Protein AF-A0A2E6EJE1-F1 (afdb_monomer_lite)

Foldseek 3Di:
DDDDDDDDDDDDDDDDDDDDDDDDDDDDDDDDDDDDDDDDDDDDDDDPDVVVVVVVVVPPDPDLDDPPPPDDDPVCLVVPLDFLVVLQVNCVVVVNPDLLLVVQDDDPDDPPPDDLLVLLLVLLQLLLNLLSPQVPPDLVVNLVSLVVNLVSLVSNVFDVVLSVLSVVLSVCSVVVVADSVRSNVSSVVSLVVSLVRCVVVVNNLSSLSSSVSRSLNSLLSQLVRCLVVQNWDPSCLVLLCLVSLVSNLVSLCVDPCNVVPPVLSVLLSVLSVVSSVLSPDPTHGSVSSVSSNVSSVSNSVSD

Structure (mmCIF, N/CA/C/O backbone):
data_AF-A0A2E6EJE1-F1
#
_entry.id   AF-A0A2E6EJE1-F1
#
loop_
_atom_site.group_PDB
_atom_site.id
_atom_site.type_symbol
_atom_site.label_atom_id
_atom_site.label_alt_id
_atom_site.label_comp_id
_atom_site.label_asym_id
_atom_site.label_entity_id
_atom_site.label_seq_id
_atom_site.pdbx_PDB_ins_code
_atom_site.Cartn_x
_atom_site.Cartn_y
_atom_site.Cartn_z
_atom_site.occupancy
_atom_site.B_iso_or_equiv
_atom_site.auth_seq_id
_atom_site.auth_comp_id
_atom_site.auth_asym_id
_atom_site.auth_atom_id
_atom_site.pdbx_PDB_model_num
ATOM 1 N N . MET A 1 1 ? -7.731 -18.009 -39.598 1.00 41.12 1 MET A N 1
ATOM 2 C CA . MET A 1 1 ? -7.613 -16.666 -40.205 1.00 41.12 1 MET A CA 1
ATOM 3 C C . MET A 1 1 ? -7.032 -15.754 -39.135 1.00 41.12 1 MET A C 1
ATOM 5 O O . MET A 1 1 ? -7.626 -15.721 -38.064 1.00 41.12 1 MET A O 1
ATOM 9 N N . PRO A 1 2 ? -5.861 -15.132 -39.336 1.00 38.09 2 PRO A N 1
ATOM 10 C CA . PRO A 1 2 ? -5.259 -14.263 -38.330 1.00 38.09 2 PRO A CA 1
ATOM 11 C C . PRO A 1 2 ? -5.854 -12.851 -38.428 1.00 38.09 2 PRO A C 1
ATOM 13 O O . PRO A 1 2 ? -6.016 -12.320 -39.526 1.00 38.09 2 PRO A O 1
ATOM 16 N N . VAL A 1 3 ? -6.201 -12.269 -37.282 1.00 42.22 3 VAL A N 1
ATOM 17 C CA . VAL A 1 3 ? -6.672 -10.882 -37.149 1.00 42.22 3 VAL A CA 1
ATOM 18 C C . VAL A 1 3 ? -5.442 -9.983 -36.951 1.00 42.22 3 VAL A C 1
ATOM 20 O O . VAL A 1 3 ? -4.541 -10.380 -36.209 1.00 42.22 3 VAL A O 1
ATOM 23 N N . PRO A 1 4 ? -5.341 -8.813 -37.606 1.00 45.22 4 PRO A N 1
ATOM 24 C CA . PRO A 1 4 ? -4.181 -7.945 -37.456 1.00 45.22 4 PRO A CA 1
ATOM 25 C C . PRO A 1 4 ? -4.213 -7.212 -36.107 1.00 45.22 4 PRO A C 1
ATOM 27 O O . PRO A 1 4 ? -5.215 -6.605 -35.737 1.00 45.22 4 PRO A O 1
ATOM 30 N N . SER A 1 5 ? -3.088 -7.269 -35.392 1.00 39.44 5 SER A N 1
ATOM 31 C CA . SER A 1 5 ? -2.804 -6.465 -34.202 1.00 39.44 5 SER A CA 1
ATOM 32 C C . SER A 1 5 ? -2.532 -5.019 -34.625 1.00 39.44 5 SER A C 1
ATOM 34 O O . SER A 1 5 ? -1.628 -4.754 -35.421 1.00 39.44 5 SER A O 1
ATOM 36 N N . VAL A 1 6 ? -3.341 -4.089 -34.119 1.00 40.41 6 VAL A N 1
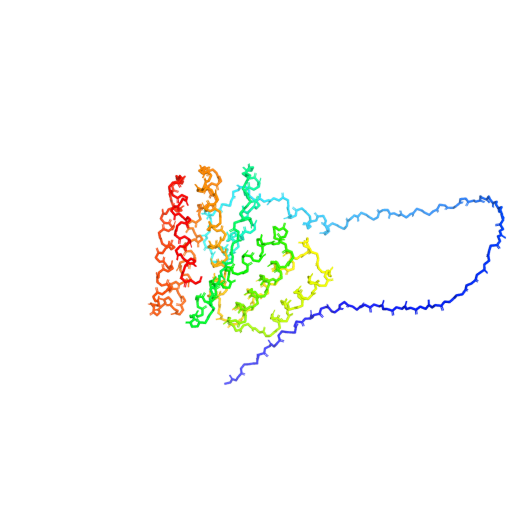ATOM 37 C CA . VAL A 1 6 ? -3.123 -2.647 -34.259 1.00 40.41 6 VAL A CA 1
ATOM 38 C C . VAL A 1 6 ? -2.196 -2.228 -33.123 1.00 40.41 6 VAL A C 1
ATOM 40 O O . VAL A 1 6 ? -2.605 -2.183 -31.969 1.00 40.41 6 VAL A O 1
ATOM 43 N N . ARG A 1 7 ? -0.928 -1.962 -33.447 1.00 35.88 7 ARG A N 1
ATOM 44 C CA . ARG A 1 7 ? 0.023 -1.332 -32.525 1.00 35.88 7 ARG A CA 1
ATOM 45 C C . ARG A 1 7 ? -0.347 0.144 -32.381 1.00 35.88 7 ARG A C 1
ATOM 47 O O . ARG A 1 7 ? -0.257 0.888 -33.356 1.00 35.88 7 ARG A O 1
ATOM 54 N N . GLY A 1 8 ? -0.781 0.542 -31.188 1.00 35.94 8 GLY A N 1
ATOM 55 C CA . GLY A 1 8 ? -0.934 1.943 -30.811 1.00 35.94 8 GLY A CA 1
ATOM 56 C C . GLY A 1 8 ? 0.440 2.590 -30.663 1.00 35.94 8 GLY A C 1
ATOM 57 O O . GLY A 1 8 ? 1.259 2.156 -29.862 1.00 35.94 8 GLY A O 1
ATOM 58 N N . THR A 1 9 ? 0.713 3.598 -31.484 1.00 32.38 9 THR A N 1
ATOM 59 C CA . THR A 1 9 ? 1.925 4.415 -31.403 1.00 32.38 9 THR A CA 1
ATOM 60 C C . THR A 1 9 ? 1.776 5.395 -30.240 1.00 32.38 9 THR A C 1
ATOM 62 O O . THR A 1 9 ? 1.033 6.367 -30.358 1.00 32.38 9 THR A O 1
ATOM 65 N N . PHE A 1 10 ? 2.480 5.165 -29.132 1.00 35.50 10 PHE A N 1
ATOM 66 C CA . PHE A 1 10 ? 2.645 6.177 -28.089 1.00 35.50 10 PHE A CA 1
ATOM 67 C C . PHE A 1 10 ? 3.655 7.232 -28.556 1.00 35.50 10 PHE A C 1
ATOM 69 O O . PHE A 1 10 ? 4.783 6.921 -28.940 1.00 35.50 10 PHE A O 1
ATOM 76 N N . VAL A 1 11 ? 3.225 8.493 -28.567 1.00 33.84 11 VAL A N 1
ATOM 77 C CA . VAL A 1 11 ? 4.069 9.646 -28.892 1.00 33.84 11 VAL A CA 1
ATOM 78 C C . VAL A 1 11 ? 4.708 10.139 -27.596 1.00 33.84 11 VAL A C 1
ATOM 80 O O . VAL A 1 11 ? 4.049 10.784 -26.786 1.00 33.84 11 VAL A O 1
ATOM 83 N N . PHE A 1 12 ? 5.994 9.843 -27.408 1.00 31.25 12 PHE A N 1
ATOM 84 C CA . PHE A 1 12 ? 6.823 10.479 -26.384 1.00 31.25 12 PHE A CA 1
ATOM 85 C C . PHE A 1 12 ? 7.189 11.900 -26.833 1.00 31.25 12 PHE A C 1
ATOM 87 O O . PHE A 1 12 ? 7.791 12.098 -27.891 1.00 31.25 12 PHE A O 1
ATOM 94 N N . LEU A 1 13 ? 6.823 12.897 -26.028 1.00 30.39 13 LEU A N 1
ATOM 95 C CA . LEU A 1 13 ? 7.190 14.292 -26.249 1.00 30.39 13 LEU A CA 1
ATOM 96 C C . LEU A 1 13 ? 8.621 14.519 -25.730 1.00 30.39 13 LEU A C 1
ATOM 98 O O . LEU A 1 13 ? 8.851 14.606 -24.528 1.00 30.39 13 LEU A O 1
ATOM 102 N N . ALA A 1 14 ? 9.592 14.596 -26.640 1.00 33.75 14 ALA A N 1
ATOM 103 C CA . ALA A 1 14 ? 10.974 14.936 -26.312 1.00 33.75 14 ALA A CA 1
ATOM 104 C C . ALA A 1 14 ? 11.122 16.456 -26.118 1.00 33.75 14 ALA A C 1
ATOM 106 O O . ALA A 1 14 ? 10.924 17.229 -27.058 1.00 33.75 14 ALA A O 1
ATOM 107 N N . ILE A 1 15 ? 11.505 16.891 -24.915 1.00 35.34 15 ILE A N 1
ATOM 108 C CA . ILE A 1 15 ? 11.881 18.285 -24.646 1.00 35.34 15 ILE A CA 1
ATOM 109 C C . ILE A 1 15 ? 13.333 18.492 -25.095 1.00 35.34 15 ILE A C 1
ATOM 111 O O . ILE A 1 15 ? 14.272 17.905 -24.558 1.00 35.34 15 ILE A O 1
ATOM 115 N N . LEU A 1 16 ? 13.502 19.316 -26.129 1.00 34.03 16 LEU A N 1
ATOM 116 C CA . LEU A 1 16 ? 14.778 19.651 -26.753 1.00 34.03 16 LEU A CA 1
ATOM 117 C C . LEU A 1 16 ? 15.452 20.812 -25.999 1.00 34.03 16 LEU A C 1
ATOM 119 O O . LEU A 1 16 ? 14.998 21.953 -26.069 1.00 34.03 16 LEU A O 1
ATOM 123 N N . SER A 1 17 ? 16.564 20.539 -25.318 1.00 39.91 17 SER A N 1
ATOM 124 C CA . SER A 1 17 ? 17.430 21.568 -24.729 1.00 39.91 17 SER A CA 1
ATOM 125 C C . SER A 1 17 ? 18.226 22.295 -25.816 1.00 39.91 17 SER A C 1
ATOM 127 O O . SER A 1 17 ? 19.097 21.702 -26.456 1.00 39.91 17 SER A O 1
ATOM 129 N N . LEU A 1 18 ? 17.970 23.593 -26.006 1.00 36.47 18 LEU A N 1
ATOM 130 C CA . LEU A 1 18 ? 18.792 24.449 -26.861 1.00 36.47 18 LEU A CA 1
ATOM 131 C C . LEU A 1 18 ? 19.974 25.012 -26.055 1.00 36.47 18 LEU A C 1
ATOM 133 O O . LEU A 1 18 ? 19.826 25.923 -25.243 1.00 36.47 18 LEU A O 1
ATOM 137 N N . VAL A 1 19 ? 21.166 24.477 -26.312 1.00 44.75 19 VAL A N 1
ATOM 138 C CA . VAL A 1 19 ? 22.439 25.108 -25.949 1.00 44.75 19 VAL A CA 1
ATOM 139 C C . VAL A 1 19 ? 22.845 26.033 -27.092 1.00 44.75 19 VAL A C 1
ATOM 141 O O . VAL A 1 19 ? 23.090 25.573 -28.204 1.00 44.75 19 VAL A O 1
ATOM 144 N N . ALA A 1 20 ? 22.987 27.325 -26.811 1.00 44.44 20 ALA A N 1
ATOM 145 C CA . ALA A 1 20 ? 23.754 28.236 -27.651 1.00 44.44 20 ALA A CA 1
ATOM 146 C C . ALA A 1 20 ? 24.655 29.090 -26.757 1.00 44.44 20 ALA A C 1
ATOM 148 O O . ALA A 1 20 ? 24.219 30.044 -26.117 1.00 44.44 20 ALA A O 1
ATOM 149 N N . GLY A 1 21 ? 25.931 28.714 -26.700 1.00 33.94 21 GLY A N 1
ATOM 150 C CA . GLY A 1 21 ? 26.987 29.600 -26.239 1.00 33.94 21 GLY A CA 1
ATOM 151 C C . GLY A 1 21 ? 27.463 30.493 -27.382 1.00 33.94 21 GLY A C 1
ATOM 152 O O . GLY A 1 21 ? 27.583 30.034 -28.513 1.00 33.94 21 GLY A O 1
ATOM 153 N N . CYS A 1 22 ? 27.809 31.741 -27.072 1.00 32.31 22 CYS A N 1
ATOM 154 C CA . CYS A 1 22 ? 28.891 32.440 -27.756 1.00 32.31 22 CYS A CA 1
ATOM 155 C C . CYS A 1 22 ? 29.487 33.523 -26.851 1.00 32.31 22 CYS A C 1
ATOM 157 O O . CYS A 1 22 ? 28.809 34.176 -26.065 1.00 32.31 22 CYS A O 1
ATOM 159 N N . LYS A 1 23 ? 30.806 33.638 -26.953 1.00 33.84 23 LYS A N 1
ATOM 160 C CA . LYS A 1 23 ? 31.746 34.365 -26.101 1.00 33.84 23 LYS A CA 1
ATOM 161 C C . LYS A 1 23 ? 32.335 35.512 -26.926 1.00 33.84 23 LYS A C 1
ATOM 163 O O . LYS A 1 23 ? 32.715 35.247 -28.060 1.00 33.84 23 LYS A O 1
ATOM 168 N N . ALA A 1 24 ? 32.483 36.706 -26.339 1.00 33.50 24 ALA A N 1
ATOM 169 C CA . ALA A 1 24 ? 33.724 37.509 -26.289 1.00 33.50 24 ALA A CA 1
ATOM 170 C C . ALA A 1 24 ? 33.521 39.046 -26.265 1.00 33.50 24 ALA A C 1
ATOM 172 O O . ALA A 1 24 ? 32.838 39.609 -27.108 1.00 33.50 24 ALA A O 1
ATOM 173 N N . ALA A 1 25 ? 34.284 39.660 -25.347 1.00 32.56 25 ALA A N 1
ATOM 174 C CA . ALA A 1 25 ? 35.098 40.882 -25.471 1.00 32.56 25 ALA A CA 1
ATOM 175 C C . ALA A 1 25 ? 34.478 42.305 -25.411 1.00 32.56 25 ALA A C 1
ATOM 177 O O . ALA A 1 25 ? 33.990 42.843 -26.392 1.00 32.56 25 ALA A O 1
ATOM 178 N N . ASP A 1 26 ? 34.721 42.922 -24.243 1.00 30.97 26 ASP A N 1
ATOM 179 C CA . ASP A 1 26 ? 35.535 44.134 -23.983 1.00 30.97 26 ASP A CA 1
ATOM 180 C C . ASP A 1 26 ? 34.985 45.565 -24.238 1.00 30.97 26 ASP A C 1
ATOM 182 O O . ASP A 1 26 ? 34.646 45.956 -25.347 1.00 30.97 26 ASP A O 1
ATOM 186 N N . LYS A 1 27 ? 35.059 46.354 -23.147 1.00 33.19 27 LYS A N 1
ATOM 187 C CA . LYS A 1 27 ? 35.261 47.816 -22.995 1.00 33.19 27 LYS A CA 1
ATOM 188 C C . LYS A 1 27 ? 34.400 48.822 -23.777 1.00 33.19 27 LYS A C 1
ATOM 190 O O . LYS A 1 27 ? 34.649 49.087 -24.948 1.00 33.19 27 LYS A O 1
ATOM 195 N N . SER A 1 28 ? 33.632 49.628 -23.033 1.00 30.44 28 SER A N 1
ATOM 196 C CA . SER A 1 28 ? 33.951 51.039 -22.684 1.00 30.44 28 SER A CA 1
ATOM 197 C C . SER A 1 28 ? 32.684 51.788 -22.236 1.00 30.44 28 SER A C 1
ATOM 199 O O . SER A 1 28 ? 31.671 51.759 -22.921 1.00 30.44 28 SER A O 1
ATOM 201 N N . ALA A 1 29 ? 32.762 52.492 -21.107 1.00 36.66 29 ALA A N 1
ATOM 202 C CA . ALA A 1 29 ? 31.929 53.664 -20.788 1.00 36.66 29 ALA A CA 1
ATOM 203 C C . ALA A 1 29 ? 32.774 54.933 -21.092 1.00 36.66 29 ALA A C 1
ATOM 205 O O . ALA A 1 29 ? 33.971 54.751 -21.350 1.00 36.66 29 ALA A O 1
ATOM 206 N N . PRO A 1 30 ? 32.284 56.193 -21.004 1.00 51.47 30 PRO A N 1
ATOM 207 C CA . PRO A 1 30 ? 30.992 56.679 -20.492 1.00 51.47 30 PRO A CA 1
ATOM 208 C C . PRO A 1 30 ? 30.334 57.778 -21.370 1.00 51.47 30 PRO A C 1
ATOM 210 O O . PRO A 1 30 ? 30.920 58.250 -22.340 1.00 51.47 30 PRO A O 1
ATOM 213 N N . GLY A 1 31 ? 29.132 58.236 -21.010 1.00 30.23 31 GLY A N 1
ATOM 214 C CA . GLY A 1 31 ? 28.520 59.415 -21.630 1.00 30.23 31 GLY A CA 1
ATOM 215 C C . GLY A 1 31 ? 27.139 59.726 -21.067 1.00 30.23 31 GLY A C 1
ATOM 216 O O . GLY A 1 31 ? 26.260 58.876 -21.101 1.00 30.23 31 GLY A O 1
ATOM 217 N N . ASP A 1 32 ? 27.022 60.924 -20.511 1.00 32.09 32 ASP A N 1
ATOM 218 C CA . ASP A 1 32 ? 25.906 61.505 -19.766 1.00 32.09 32 ASP A CA 1
ATOM 219 C C . ASP A 1 32 ? 24.760 62.013 -20.676 1.00 32.09 32 ASP A C 1
ATOM 221 O O . ASP A 1 32 ? 24.916 62.103 -21.891 1.00 32.09 32 ASP A O 1
ATOM 225 N N . GLU A 1 33 ? 23.678 62.451 -20.025 1.00 31.38 33 GLU A N 1
ATOM 226 C CA . GLU A 1 33 ? 22.640 63.396 -20.487 1.00 31.38 33 GLU A CA 1
ATOM 227 C C . GLU A 1 33 ? 21.381 62.940 -21.276 1.00 31.38 33 GLU A C 1
ATOM 229 O O . GLU A 1 33 ? 21.390 62.646 -22.466 1.00 31.38 33 GLU A O 1
ATOM 234 N N . SER A 1 34 ? 20.246 63.167 -20.590 1.00 30.44 34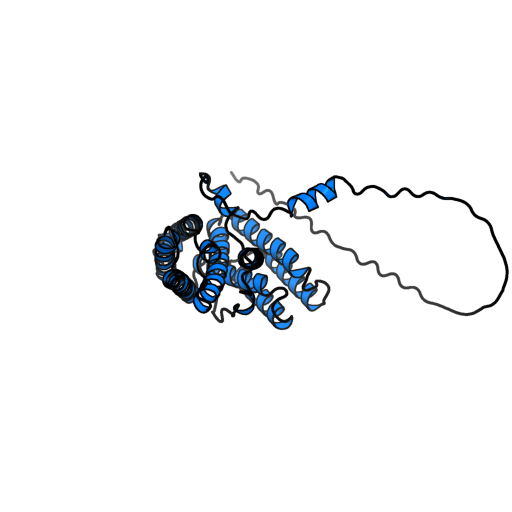 SER A N 1
ATOM 235 C CA . SER A 1 34 ? 19.111 64.006 -21.030 1.00 30.44 34 SER A CA 1
ATOM 236 C C . SER A 1 34 ? 17.856 63.371 -21.665 1.00 30.44 34 SER A C 1
ATOM 238 O O . SER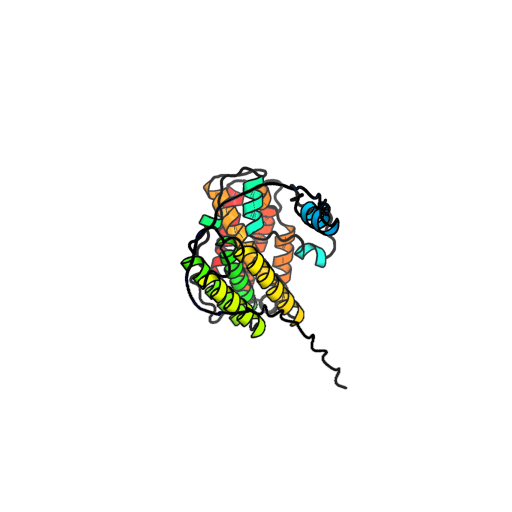 A 1 34 ? 17.813 62.979 -22.823 1.00 30.44 34 SER A O 1
ATOM 240 N N . ALA A 1 35 ? 16.797 63.410 -20.845 1.00 28.16 35 ALA A N 1
ATOM 241 C CA . ALA A 1 35 ? 15.430 63.888 -21.099 1.00 28.16 35 ALA A CA 1
ATOM 242 C C . ALA A 1 35 ? 14.545 63.327 -22.243 1.00 28.16 35 ALA A C 1
ATOM 244 O O . ALA A 1 35 ? 14.741 63.593 -23.420 1.00 28.16 35 ALA A O 1
ATOM 245 N N . ALA A 1 36 ? 13.414 62.771 -21.780 1.00 28.92 36 ALA A N 1
ATOM 246 C CA . ALA A 1 36 ? 12.031 62.997 -22.226 1.00 28.92 36 ALA A CA 1
ATOM 247 C C . ALA A 1 36 ? 11.607 62.620 -23.661 1.00 28.92 36 ALA A C 1
ATOM 249 O O . ALA A 1 36 ? 11.893 63.332 -24.613 1.00 28.92 36 ALA A O 1
ATOM 250 N N . ALA A 1 37 ? 10.712 61.631 -23.766 1.00 29.78 37 ALA A N 1
ATOM 251 C CA . ALA A 1 37 ? 9.347 61.815 -24.285 1.00 29.78 37 ALA A CA 1
ATOM 252 C C . ALA A 1 37 ? 8.554 60.504 -24.162 1.00 29.78 37 ALA A C 1
ATOM 254 O O . ALA A 1 37 ? 9.072 59.417 -24.396 1.00 29.78 37 ALA A O 1
ATOM 255 N N . ALA A 1 38 ? 7.294 60.635 -23.759 1.00 30.84 38 ALA A N 1
ATOM 256 C CA . ALA A 1 38 ? 6.327 59.558 -23.647 1.00 30.84 38 ALA A CA 1
ATOM 257 C C . ALA A 1 38 ? 5.772 59.166 -25.024 1.00 30.84 38 ALA A C 1
ATOM 259 O O . ALA A 1 38 ? 5.383 60.049 -25.781 1.00 30.84 38 ALA A O 1
ATOM 260 N N . GLU A 1 39 ? 5.605 57.867 -25.272 1.00 29.89 39 GLU A N 1
ATOM 261 C CA . GLU A 1 39 ? 4.513 57.362 -26.106 1.00 29.89 39 GLU A CA 1
ATOM 262 C C . GLU A 1 39 ? 3.881 56.135 -25.449 1.00 29.89 39 GLU A C 1
ATOM 264 O O . GLU A 1 39 ? 4.548 55.228 -24.952 1.00 29.89 39 GLU A O 1
ATOM 269 N N . ALA A 1 40 ? 2.554 56.180 -25.392 1.00 30.64 40 ALA A N 1
ATOM 270 C CA . ALA A 1 40 ? 1.687 55.182 -24.811 1.00 30.64 40 ALA A CA 1
ATOM 271 C C . ALA A 1 40 ? 1.556 53.971 -25.745 1.00 30.64 40 ALA A C 1
ATOM 273 O O . ALA A 1 40 ? 1.130 54.111 -26.888 1.00 30.64 40 ALA A O 1
ATOM 274 N N . GLY A 1 41 ? 1.839 52.782 -25.217 1.00 28.98 41 GLY A N 1
ATOM 275 C CA . GLY A 1 41 ? 1.415 51.502 -25.775 1.00 28.98 41 GLY A CA 1
ATOM 276 C C . GLY A 1 41 ? 0.615 50.763 -24.712 1.00 28.98 41 GLY A C 1
ATOM 277 O O . GLY A 1 41 ? 1.182 50.234 -23.762 1.00 28.98 41 GLY A O 1
ATOM 278 N N . ALA A 1 42 ? -0.710 50.797 -24.830 1.00 33.81 42 ALA A N 1
ATOM 279 C CA . ALA A 1 42 ? -1.609 49.989 -24.023 1.00 33.81 42 ALA A CA 1
ATOM 280 C C . ALA A 1 42 ? -1.514 48.529 -24.491 1.00 33.81 42 ALA A C 1
ATOM 282 O O . ALA A 1 42 ? -1.994 48.205 -25.576 1.00 33.81 42 ALA A O 1
ATOM 283 N N . GLU A 1 43 ? -0.908 47.661 -23.683 1.00 31.19 43 GLU A N 1
ATOM 284 C CA . GLU A 1 43 ? -0.977 46.213 -23.873 1.00 31.19 43 GLU A CA 1
ATOM 285 C C . GLU A 1 43 ? -2.028 45.652 -22.914 1.00 31.19 43 GLU A C 1
ATOM 287 O O . GLU A 1 43 ? -1.963 45.810 -21.693 1.00 31.19 43 GLU A O 1
ATOM 292 N N . ALA A 1 44 ? -3.079 45.102 -23.514 1.00 31.92 44 ALA A N 1
ATOM 293 C CA . ALA A 1 44 ? -4.230 44.551 -22.835 1.00 31.92 44 ALA A CA 1
ATOM 294 C C . ALA A 1 44 ? -3.811 43.368 -21.956 1.00 31.92 44 ALA A C 1
ATOM 296 O O . ALA A 1 44 ? -3.223 42.402 -22.437 1.00 31.92 44 ALA A O 1
ATOM 297 N N . ALA A 1 45 ? -4.179 43.424 -20.676 1.00 33.75 45 ALA A N 1
ATOM 298 C CA . ALA A 1 45 ? -4.235 42.248 -19.825 1.00 33.75 45 ALA A CA 1
ATOM 299 C C . ALA A 1 45 ? -5.232 41.260 -20.449 1.00 33.75 45 ALA A C 1
ATOM 301 O O . ALA A 1 45 ? -6.447 41.460 -20.382 1.00 33.75 45 ALA A O 1
ATOM 302 N N . GLY A 1 46 ? -4.708 40.233 -21.118 1.00 32.47 46 GLY A N 1
ATOM 303 C CA . GLY A 1 46 ? -5.493 39.090 -21.557 1.00 32.47 46 GLY A CA 1
ATOM 304 C C . GLY A 1 46 ? -6.119 38.437 -20.333 1.00 32.47 46 GLY A C 1
ATOM 305 O O . GLY A 1 46 ? -5.415 38.047 -19.403 1.00 32.47 46 GLY A O 1
ATOM 306 N N . ALA A 1 47 ? -7.449 38.382 -20.315 1.00 42.22 47 ALA A N 1
ATOM 307 C CA . ALA A 1 47 ? -8.189 37.592 -19.348 1.00 42.22 47 ALA A CA 1
ATOM 308 C C . ALA A 1 47 ? -7.702 36.130 -19.410 1.00 42.22 47 ALA A C 1
ATOM 310 O O . ALA A 1 47 ? -7.447 35.645 -20.517 1.00 42.22 47 ALA A O 1
ATOM 311 N N . PRO A 1 48 ? -7.566 35.436 -18.266 1.00 41.44 48 PRO A N 1
ATOM 312 C CA . PRO A 1 48 ? -7.249 34.016 -18.268 1.00 41.44 48 PRO A CA 1
ATOM 313 C C . PRO A 1 48 ? -8.299 33.258 -19.085 1.00 41.44 48 PRO A C 1
ATOM 315 O O . PRO A 1 48 ? -9.496 33.555 -19.016 1.00 41.44 48 PRO A O 1
ATOM 318 N N . ASP A 1 49 ? -7.816 32.322 -19.898 1.00 44.06 49 ASP A N 1
ATOM 319 C CA . ASP A 1 49 ? -8.630 31.471 -20.755 1.00 44.06 49 ASP A CA 1
ATOM 320 C C . ASP A 1 49 ? -9.696 30.759 -19.892 1.00 44.06 49 ASP A C 1
ATOM 322 O O . ASP A 1 49 ? -9.354 30.185 -18.851 1.00 44.06 49 ASP A O 1
ATOM 326 N N . PRO A 1 50 ? -10.993 30.788 -20.256 1.00 42.78 50 PRO A N 1
ATOM 327 C CA . PRO A 1 50 ? -12.043 30.088 -19.513 1.00 42.78 50 PRO A CA 1
ATOM 328 C C . PRO A 1 50 ? -11.810 28.570 -19.386 1.00 42.78 50 PRO A C 1
ATOM 330 O O . PRO A 1 50 ? -12.482 27.930 -18.576 1.00 42.78 50 PRO A O 1
ATOM 333 N N . ALA A 1 51 ? -10.861 27.998 -20.136 1.00 44.34 51 ALA A N 1
ATOM 334 C CA . ALA A 1 51 ? -10.398 26.624 -19.960 1.00 44.34 51 ALA A CA 1
ATOM 335 C C . ALA A 1 51 ? -9.534 26.412 -18.695 1.00 44.34 51 ALA A C 1
ATOM 337 O O . ALA A 1 51 ? -9.691 25.386 -18.034 1.00 44.34 51 ALA A O 1
ATOM 338 N N . ASP A 1 52 ? -8.702 27.383 -18.301 1.00 39.31 52 ASP A N 1
ATOM 339 C CA . ASP A 1 52 ? -7.856 27.278 -17.096 1.00 39.31 52 ASP A CA 1
ATOM 340 C C . ASP A 1 52 ? -8.658 27.521 -15.808 1.00 39.31 52 ASP A C 1
ATOM 342 O O . ASP A 1 52 ? -8.458 26.845 -14.800 1.00 39.31 52 ASP A O 1
ATOM 346 N N . ALA A 1 53 ? -9.665 28.400 -15.853 1.00 35.34 53 ALA A N 1
ATOM 347 C CA . ALA A 1 53 ? -10.571 28.615 -14.719 1.00 35.34 53 ALA A CA 1
ATOM 348 C C . ALA A 1 53 ? -11.493 27.406 -14.448 1.00 35.34 53 ALA A C 1
ATOM 350 O O . ALA A 1 53 ? -11.937 27.196 -13.318 1.00 35.34 53 ALA A O 1
ATOM 351 N N . ALA A 1 54 ? -11.779 26.592 -15.472 1.00 39.03 54 ALA A N 1
ATOM 352 C CA . ALA A 1 54 ? -12.569 25.370 -15.332 1.00 39.03 54 ALA A CA 1
ATOM 353 C C . ALA A 1 54 ? -11.751 24.198 -14.757 1.00 39.03 54 ALA A C 1
ATOM 355 O O . ALA A 1 54 ? -12.313 23.356 -14.055 1.00 39.03 54 ALA A O 1
ATOM 356 N N . ALA A 1 55 ? -10.436 24.161 -15.003 1.00 37.28 55 ALA A N 1
ATOM 357 C CA . ALA A 1 55 ? -9.533 23.175 -14.410 1.00 37.28 55 ALA A CA 1
ATOM 358 C C . ALA A 1 55 ? -9.285 23.451 -12.915 1.00 37.28 55 ALA A C 1
ATOM 360 O O . ALA A 1 55 ? -9.264 22.522 -12.109 1.00 37.28 55 ALA A O 1
ATOM 361 N N . GLU A 1 56 ? -9.198 24.724 -12.522 1.00 35.62 56 GLU A N 1
ATOM 362 C CA . GLU A 1 56 ? -8.991 25.123 -11.123 1.00 35.62 56 GLU A CA 1
ATOM 363 C C . GLU A 1 56 ? -10.276 24.992 -10.272 1.00 35.62 56 GLU A C 1
ATOM 365 O O . GLU A 1 56 ? -10.220 24.634 -9.095 1.00 35.62 56 GLU A O 1
ATOM 370 N N . ALA A 1 57 ? -11.458 25.165 -10.879 1.00 30.98 57 ALA A N 1
ATOM 371 C CA . ALA A 1 57 ? -12.747 24.938 -10.213 1.00 30.98 57 ALA A CA 1
ATOM 372 C C . ALA A 1 57 ? -13.090 23.446 -10.011 1.00 30.98 57 ALA A C 1
ATOM 374 O O . ALA A 1 57 ? -13.898 23.119 -9.142 1.00 30.98 57 ALA A O 1
ATOM 375 N N . ALA A 1 58 ? -12.464 22.533 -10.763 1.00 34.03 58 ALA A N 1
ATOM 376 C CA . ALA A 1 58 ? -12.663 21.089 -10.613 1.00 34.03 58 ALA A CA 1
ATOM 377 C C . ALA A 1 58 ? -11.840 20.464 -9.466 1.00 34.03 58 ALA A C 1
ATOM 379 O O . ALA A 1 58 ? -12.075 19.311 -9.111 1.00 34.03 58 ALA A O 1
ATOM 380 N N . MET A 1 59 ? -10.914 21.214 -8.851 1.00 35.69 59 MET A N 1
ATOM 381 C CA . MET A 1 59 ? -10.093 20.748 -7.720 1.00 35.69 59 MET A CA 1
ATOM 382 C C . MET A 1 59 ? -10.561 21.275 -6.349 1.00 35.69 59 MET A C 1
ATOM 384 O O . MET A 1 59 ? -9.892 21.048 -5.341 1.00 35.69 59 MET A O 1
ATOM 388 N N . ALA A 1 60 ? -11.707 21.963 -6.282 1.00 39.81 60 ALA A N 1
ATOM 389 C CA . ALA A 1 60 ? -12.141 22.688 -5.084 1.00 39.81 60 ALA A CA 1
ATOM 390 C C . ALA A 1 60 ? -13.276 22.040 -4.266 1.00 39.81 60 ALA A C 1
ATOM 392 O O . ALA A 1 60 ? -13.721 22.642 -3.292 1.00 39.81 60 ALA A O 1
ATOM 393 N N . GLU A 1 61 ? -13.713 20.815 -4.564 1.00 32.56 61 GLU A N 1
ATOM 394 C CA . GLU A 1 61 ? -14.638 20.090 -3.681 1.00 32.56 61 GLU A CA 1
ATOM 395 C C . GLU A 1 61 ? -14.160 18.659 -3.440 1.00 32.56 61 GLU A C 1
ATOM 397 O O . GLU A 1 61 ? -14.534 17.721 -4.137 1.00 32.56 61 GLU A O 1
ATOM 402 N N . VAL A 1 62 ? -13.338 18.486 -2.401 1.00 35.69 62 VAL A N 1
ATOM 403 C CA . VAL A 1 62 ? -13.148 17.178 -1.766 1.00 35.69 62 VAL A CA 1
ATOM 404 C C . VAL A 1 62 ? -14.482 16.813 -1.104 1.00 35.69 62 VAL A C 1
ATOM 406 O O . VAL A 1 62 ? -14.896 17.516 -0.174 1.00 35.69 62 VAL A O 1
ATOM 409 N N . PRO A 1 63 ? -15.188 15.755 -1.545 1.00 36.97 63 PRO A N 1
ATOM 410 C CA . PRO A 1 63 ? -16.465 15.384 -0.956 1.00 36.97 63 PRO A CA 1
ATOM 411 C C . PRO A 1 63 ? -16.246 15.009 0.510 1.00 36.97 63 PRO A C 1
ATOM 413 O O . PRO A 1 63 ? -15.556 14.045 0.827 1.00 36.97 63 PRO A O 1
ATOM 416 N N . THR A 1 64 ? -16.850 15.763 1.426 1.00 48.66 64 THR A N 1
ATOM 417 C CA . THR A 1 64 ? -16.725 15.532 2.876 1.00 48.66 64 THR A CA 1
ATOM 418 C C . THR A 1 64 ? -17.458 14.273 3.353 1.00 48.66 64 THR A C 1
ATOM 420 O O . THR A 1 64 ? -17.306 13.879 4.508 1.00 48.66 64 THR A O 1
ATOM 423 N N . LYS A 1 65 ? -18.205 13.599 2.466 1.00 44.75 65 LYS A N 1
ATOM 424 C CA . LYS A 1 65 ? -18.719 12.232 2.627 1.00 44.75 65 LYS A CA 1
ATOM 425 C C . LYS A 1 65 ? -18.759 11.545 1.262 1.00 44.75 65 LYS A C 1
ATOM 427 O O . LYS A 1 65 ? -19.467 12.003 0.369 1.00 44.75 65 LYS A O 1
ATOM 432 N N . ILE A 1 66 ? -18.029 10.443 1.110 1.00 47.00 66 ILE A N 1
ATOM 433 C CA . ILE A 1 66 ? -18.169 9.555 -0.050 1.00 47.00 66 ILE A CA 1
ATOM 434 C C . ILE A 1 66 ? -19.504 8.811 0.121 1.00 47.00 66 ILE A C 1
ATOM 436 O O . ILE A 1 66 ? -19.630 7.967 1.007 1.00 47.00 66 ILE A O 1
ATOM 440 N N . ASP A 1 67 ? -20.526 9.151 -0.672 1.00 40.41 67 ASP A N 1
ATOM 441 C CA . ASP A 1 67 ? -21.819 8.451 -0.645 1.00 40.41 67 ASP A CA 1
ATOM 442 C C . ASP A 1 67 ? -21.769 7.197 -1.529 1.00 40.41 67 ASP A C 1
ATOM 444 O O . ASP A 1 67 ? -21.918 7.228 -2.751 1.00 40.41 67 ASP A O 1
ATOM 448 N N . ILE A 1 68 ? -21.538 6.070 -0.862 1.00 48.53 68 ILE A N 1
ATOM 449 C CA . ILE A 1 68 ? -21.365 4.729 -1.432 1.00 48.53 68 ILE A CA 1
ATOM 450 C C . ILE A 1 68 ? -22.736 4.053 -1.697 1.00 48.53 68 ILE A C 1
ATOM 452 O O . ILE A 1 68 ? -22.824 2.992 -2.314 1.00 48.53 68 ILE A O 1
ATOM 456 N N . SER A 1 69 ? -23.852 4.660 -1.279 1.00 41.69 69 SER A N 1
ATOM 457 C CA . SER A 1 69 ? -25.161 3.987 -1.198 1.00 41.69 69 SER A CA 1
ATOM 458 C C . SER A 1 69 ? -25.824 3.696 -2.558 1.00 41.69 69 SER A C 1
ATOM 460 O O . SER A 1 69 ? -26.777 2.922 -2.622 1.00 41.69 69 SER A O 1
ATOM 462 N N . ASN A 1 70 ? -25.319 4.270 -3.659 1.00 40.03 70 ASN A N 1
ATOM 463 C CA . ASN A 1 70 ? -25.939 4.207 -4.995 1.00 40.03 70 ASN A CA 1
ATOM 464 C C . ASN A 1 70 ? -25.144 3.405 -6.055 1.00 40.03 70 ASN A C 1
ATOM 466 O O . ASN A 1 70 ? -25.305 3.601 -7.263 1.00 40.03 70 ASN A O 1
ATOM 470 N N . LEU A 1 71 ? -24.297 2.464 -5.636 1.00 45.09 71 LEU A N 1
ATOM 471 C CA . LEU A 1 71 ? -23.330 1.787 -6.508 1.00 45.09 71 LEU A CA 1
ATOM 472 C C . LEU A 1 71 ? -23.849 0.448 -7.062 1.00 45.09 71 LEU A C 1
ATOM 474 O O . LEU A 1 71 ? -23.821 -0.576 -6.388 1.00 45.09 71 LEU A O 1
ATOM 478 N N . LYS A 1 72 ? -24.310 0.437 -8.321 1.00 36.69 72 LYS A N 1
ATOM 479 C CA . LYS A 1 72 ? -24.731 -0.794 -9.034 1.00 36.69 72 LYS A CA 1
ATOM 480 C C . LYS A 1 72 ? -23.925 -1.131 -10.298 1.00 36.69 72 LYS A C 1
ATOM 482 O O . LYS A 1 72 ? -24.362 -1.973 -11.073 1.00 36.69 72 LYS A O 1
ATOM 487 N N . THR A 1 73 ? -22.760 -0.521 -10.531 1.00 41.97 73 THR A N 1
ATOM 488 C CA . THR A 1 73 ? -21.894 -0.916 -11.663 1.00 41.97 73 THR A CA 1
ATOM 489 C C . THR A 1 73 ? -20.428 -1.022 -11.270 1.00 41.97 73 THR A C 1
ATOM 491 O O . THR A 1 73 ? -19.892 -0.144 -10.602 1.00 41.97 73 THR A O 1
ATOM 494 N N . GLU A 1 74 ? -19.787 -2.095 -11.730 1.00 44.78 74 GLU A N 1
ATOM 495 C CA . GLU A 1 74 ? -18.430 -2.518 -11.360 1.00 44.78 74 GLU A CA 1
ATOM 496 C C . GLU A 1 74 ? -17.354 -1.505 -11.768 1.00 44.78 74 GLU A C 1
ATOM 498 O O . GLU A 1 74 ? -16.468 -1.221 -10.969 1.00 44.78 74 GLU A O 1
ATOM 503 N N . GLY A 1 75 ? -17.506 -0.851 -12.925 1.00 41.59 75 GLY A N 1
ATOM 504 C CA . GLY A 1 75 ? -16.596 0.213 -13.375 1.00 41.59 75 GLY A CA 1
ATOM 505 C C . GLY A 1 75 ? -16.637 1.500 -12.538 1.00 41.59 75 GLY A C 1
ATOM 506 O O . GLY A 1 75 ? -15.748 2.331 -12.665 1.00 41.59 75 GLY A O 1
ATOM 507 N N . ARG A 1 76 ? -17.639 1.681 -11.660 1.00 42.00 76 ARG A N 1
ATOM 508 C CA . ARG A 1 76 ? -17.678 2.817 -10.722 1.00 42.00 76 ARG A CA 1
ATOM 509 C C . ARG A 1 76 ? -16.988 2.520 -9.397 1.00 42.00 76 ARG A C 1
ATOM 511 O O . ARG A 1 76 ? -16.625 3.460 -8.716 1.00 42.00 76 ARG A O 1
ATOM 518 N N . MET A 1 77 ? -16.791 1.260 -9.012 1.00 47.12 77 MET A N 1
ATOM 519 C CA . MET A 1 77 ? -16.179 0.947 -7.712 1.00 47.12 77 MET A CA 1
ATOM 520 C C . MET A 1 77 ? -14.673 1.229 -7.688 1.00 47.12 77 MET A C 1
ATOM 522 O O . MET A 1 77 ? -14.186 1.725 -6.678 1.00 47.12 77 MET A O 1
ATOM 526 N N . ALA A 1 78 ? -13.981 1.030 -8.815 1.00 44.72 78 ALA A N 1
ATOM 527 C CA . ALA A 1 78 ? -12.593 1.460 -8.998 1.00 44.72 78 ALA A CA 1
ATOM 528 C C . ALA A 1 78 ? -12.424 2.998 -8.955 1.00 44.72 78 ALA A C 1
ATOM 530 O O . ALA A 1 78 ? -11.357 3.478 -8.605 1.00 44.72 78 ALA A O 1
ATOM 531 N N . MET A 1 79 ? -13.477 3.788 -9.233 1.00 47.53 79 MET A N 1
ATOM 532 C CA . MET A 1 79 ? -13.444 5.259 -9.089 1.00 47.53 79 MET A CA 1
ATOM 533 C C . MET A 1 79 ? -13.510 5.749 -7.629 1.00 47.53 79 MET A C 1
ATOM 535 O O . MET A 1 79 ? -13.429 6.952 -7.405 1.00 47.53 79 MET A O 1
ATOM 539 N N . PHE A 1 80 ? -13.701 4.866 -6.642 1.00 63.72 80 PHE A N 1
ATOM 540 C CA . PHE A 1 80 ? -13.913 5.264 -5.242 1.00 63.72 80 PHE A CA 1
ATOM 541 C C . PHE A 1 80 ? -13.028 4.520 -4.235 1.00 63.72 80 PHE A C 1
ATOM 543 O O . PHE A 1 80 ? -13.278 4.624 -3.034 1.00 63.72 80 PHE A O 1
ATOM 550 N N . VAL A 1 81 ? -12.015 3.765 -4.678 1.00 79.06 81 VAL A N 1
ATOM 551 C CA . VAL A 1 81 ? -10.990 3.263 -3.755 1.00 79.06 81 VAL A CA 1
ATOM 552 C C . VAL A 1 81 ? -10.099 4.446 -3.390 1.00 79.06 81 VAL A C 1
ATOM 554 O O . VAL A 1 81 ? -9.425 4.969 -4.277 1.00 79.06 81 VAL A O 1
ATOM 557 N N . PRO A 1 82 ? -10.071 4.879 -2.118 1.00 80.38 82 PRO A N 1
ATOM 558 C CA . PRO A 1 82 ? -9.253 6.014 -1.757 1.00 80.38 82 PRO A CA 1
ATOM 559 C C . PRO A 1 82 ? -7.775 5.662 -1.891 1.00 80.38 82 PRO A C 1
ATOM 561 O O . PRO A 1 82 ? -7.320 4.623 -1.391 1.00 80.38 82 PRO A O 1
ATOM 564 N N . ALA A 1 83 ? -7.017 6.545 -2.530 1.00 83.94 83 ALA A N 1
ATOM 565 C CA . ALA A 1 83 ? -5.574 6.414 -2.567 1.00 83.94 83 ALA A CA 1
ATOM 566 C C . ALA A 1 83 ? -4.998 6.611 -1.149 1.00 83.94 83 ALA A C 1
ATOM 568 O O . ALA A 1 83 ? -5.546 7.363 -0.336 1.00 83.94 83 ALA A O 1
ATOM 569 N N . PRO A 1 84 ? -3.851 5.999 -0.817 1.00 82.44 84 PRO A N 1
ATOM 570 C CA . PRO A 1 84 ? -3.242 6.158 0.504 1.00 82.44 84 PRO A CA 1
ATOM 571 C C . PRO A 1 84 ? -2.978 7.623 0.895 1.00 82.44 84 PRO A C 1
ATOM 573 O O . PRO A 1 84 ? -3.134 8.005 2.056 1.00 82.44 84 PRO A O 1
ATOM 576 N N . THR A 1 85 ? -2.622 8.466 -0.074 1.00 84.94 85 THR A N 1
ATOM 577 C CA . THR A 1 85 ? -2.427 9.914 0.101 1.00 84.94 85 THR A CA 1
ATOM 578 C C . THR A 1 85 ? -3.730 10.649 0.439 1.00 84.94 85 THR A C 1
ATOM 580 O O . THR A 1 85 ? -3.706 11.622 1.198 1.00 84.94 85 THR A O 1
ATOM 583 N N . GLU A 1 86 ? -4.880 10.154 -0.022 1.00 87.50 86 GLU A N 1
ATOM 584 C CA . GLU A 1 86 ? -6.196 10.713 0.299 1.00 87.50 86 GLU A CA 1
ATOM 585 C C . GLU A 1 86 ? -6.584 10.461 1.757 1.00 87.50 86 GLU A C 1
ATOM 587 O O . GLU A 1 86 ? -7.196 11.333 2.371 1.00 87.50 86 GLU A O 1
ATOM 592 N N . PHE A 1 87 ? -6.156 9.352 2.377 1.00 88.31 87 PHE A N 1
ATOM 593 C CA . PHE A 1 87 ? -6.336 9.170 3.825 1.00 88.31 87 PHE A CA 1
ATOM 594 C C . PHE A 1 87 ? -5.620 10.259 4.626 1.00 88.31 87 PHE A C 1
ATOM 596 O O . PHE A 1 87 ? -6.188 10.817 5.567 1.00 88.31 87 PHE A O 1
ATOM 603 N N . GLN A 1 88 ? -4.391 10.613 4.237 1.00 89.06 88 GLN A N 1
ATOM 604 C CA . GLN A 1 88 ? -3.661 11.706 4.878 1.00 89.06 88 GLN A CA 1
ATOM 605 C C . GLN A 1 88 ? -4.367 13.056 4.677 1.00 89.06 88 GLN A C 1
ATOM 607 O O . GLN A 1 88 ? -4.429 13.867 5.610 1.00 89.06 88 GLN A O 1
ATOM 612 N N . ALA A 1 89 ? -4.908 13.302 3.481 1.00 87.25 89 ALA A N 1
ATOM 613 C CA . ALA A 1 89 ? -5.682 14.505 3.190 1.00 87.25 89 ALA A CA 1
ATOM 614 C C . ALA A 1 89 ? -6.978 14.562 4.018 1.00 87.25 89 ALA A C 1
ATOM 616 O O . ALA A 1 89 ? -7.278 15.596 4.617 1.00 87.25 89 ALA A O 1
ATOM 617 N N . ALA A 1 90 ? -7.697 13.445 4.132 1.00 87.12 90 ALA A N 1
ATOM 618 C CA . ALA A 1 90 ? -8.932 13.338 4.900 1.00 87.12 90 ALA A CA 1
ATOM 619 C C . ALA A 1 90 ? -8.700 13.540 6.408 1.00 87.12 90 ALA A C 1
ATOM 621 O O . ALA A 1 90 ? -9.462 14.263 7.054 1.00 87.12 90 ALA A O 1
ATOM 622 N N . LEU A 1 91 ? -7.612 12.994 6.969 1.00 86.31 91 LEU A N 1
ATOM 623 C CA . LEU A 1 91 ? -7.206 13.256 8.358 1.00 86.31 91 LEU A CA 1
ATOM 624 C C . LEU A 1 91 ? -6.967 14.752 8.602 1.00 86.31 91 LEU A C 1
ATOM 626 O O . LEU A 1 91 ? -7.478 15.314 9.575 1.00 86.31 91 LEU A O 1
ATOM 630 N N . LYS A 1 92 ? -6.243 15.411 7.687 1.00 87.19 92 LYS A N 1
ATOM 631 C CA . LYS A 1 92 ? -5.988 16.857 7.747 1.00 87.19 92 LYS A CA 1
ATOM 632 C C . LYS A 1 92 ? -7.291 17.659 7.669 1.00 87.19 92 LYS A C 1
ATOM 634 O O . LYS A 1 92 ? -7.475 18.574 8.470 1.00 87.19 92 LYS A O 1
ATOM 639 N N . ALA A 1 93 ? -8.197 17.302 6.757 1.00 84.81 93 ALA A N 1
ATOM 640 C CA . ALA A 1 93 ? -9.512 17.933 6.617 1.00 84.81 93 ALA A CA 1
ATOM 641 C C . ALA A 1 93 ? -10.391 17.742 7.867 1.00 84.81 93 ALA A C 1
ATOM 643 O O . ALA A 1 93 ? -11.133 18.643 8.249 1.00 84.81 93 ALA A O 1
ATOM 644 N N . SER A 1 94 ? -10.237 16.609 8.555 1.00 79.88 94 SER A N 1
ATOM 645 C CA . SER A 1 94 ? -10.938 16.283 9.806 1.00 79.88 94 SER A CA 1
ATOM 646 C C . SER A 1 94 ? -10.282 16.906 11.046 1.00 79.88 94 SER A C 1
ATOM 648 O O . SER A 1 94 ? -10.655 16.592 12.175 1.00 79.88 94 SER A O 1
ATOM 650 N N . ASN A 1 95 ? -9.280 17.774 10.856 1.00 82.25 95 ASN A N 1
ATOM 651 C CA . ASN A 1 95 ? -8.493 18.412 11.912 1.00 82.25 95 ASN A CA 1
ATOM 652 C C . ASN A 1 95 ? -7.816 17.409 12.875 1.00 82.25 95 ASN A C 1
ATOM 654 O O . ASN A 1 95 ? -7.483 17.739 14.018 1.00 82.25 95 ASN A O 1
ATOM 658 N N . VAL A 1 96 ? -7.583 16.181 12.404 1.00 84.81 96 VAL A N 1
ATOM 659 C CA . VAL A 1 96 ? -6.856 15.143 13.131 1.00 84.81 96 VAL A CA 1
ATOM 660 C C . VAL A 1 96 ? -5.370 15.337 12.862 1.00 84.81 96 VAL A C 1
ATOM 662 O O . VAL A 1 96 ? -4.903 15.239 11.729 1.00 84.81 96 VAL A O 1
ATOM 665 N N . LYS A 1 97 ? -4.596 15.619 13.915 1.00 87.88 97 LYS A N 1
ATOM 666 C CA . LYS A 1 97 ? -3.155 15.922 13.826 1.00 87.88 97 LYS A CA 1
ATOM 667 C C . LYS A 1 97 ? -2.292 14.658 13.737 1.00 87.88 97 LYS A C 1
ATOM 669 O O . LYS A 1 97 ? -1.299 14.520 14.448 1.00 87.88 97 LYS A O 1
ATOM 674 N N . ILE A 1 98 ? -2.692 13.739 12.867 1.00 90.00 98 ILE A N 1
ATOM 675 C CA . ILE A 1 98 ? -1.982 12.499 12.569 1.00 90.00 98 ILE A CA 1
ATOM 676 C C . ILE A 1 98 ? -1.303 12.642 11.209 1.00 90.00 98 ILE A C 1
ATOM 678 O O . ILE A 1 98 ? -1.927 13.067 10.237 1.00 90.00 98 ILE A O 1
ATOM 682 N N . ASP A 1 99 ? -0.029 12.260 11.145 1.00 91.50 99 ASP A N 1
ATOM 683 C CA . ASP A 1 99 ? 0.716 12.147 9.893 1.00 91.50 99 ASP A CA 1
ATOM 684 C C . ASP A 1 99 ? 1.093 10.679 9.653 1.00 91.50 99 ASP A C 1
ATOM 686 O O . ASP A 1 99 ? 2.108 10.200 10.166 1.00 91.50 99 ASP A O 1
ATOM 690 N N . ILE A 1 100 ? 0.255 9.954 8.906 1.00 92.75 100 ILE A N 1
ATOM 691 C CA . ILE A 1 100 ? 0.450 8.527 8.602 1.00 92.75 100 ILE A CA 1
ATOM 692 C C . ILE A 1 100 ? 1.705 8.288 7.756 1.00 92.75 100 ILE A C 1
ATOM 694 O O . ILE A 1 100 ? 2.278 7.202 7.800 1.00 92.75 100 ILE A O 1
ATOM 698 N N . ARG A 1 101 ? 2.199 9.315 7.052 1.00 92.81 101 ARG A N 1
ATOM 699 C CA . ARG A 1 101 ? 3.431 9.236 6.250 1.00 92.81 101 ARG A CA 1
ATOM 700 C C . ARG A 1 101 ? 4.663 8.968 7.114 1.00 92.81 101 ARG A C 1
ATOM 702 O O . ARG A 1 101 ? 5.604 8.318 6.670 1.00 92.81 101 ARG A O 1
ATOM 709 N N . LYS A 1 102 ? 4.632 9.385 8.385 1.00 92.19 102 LYS A N 1
ATOM 710 C CA . LYS A 1 102 ? 5.702 9.118 9.364 1.00 92.19 102 LYS A CA 1
ATOM 711 C C . LYS A 1 102 ? 5.722 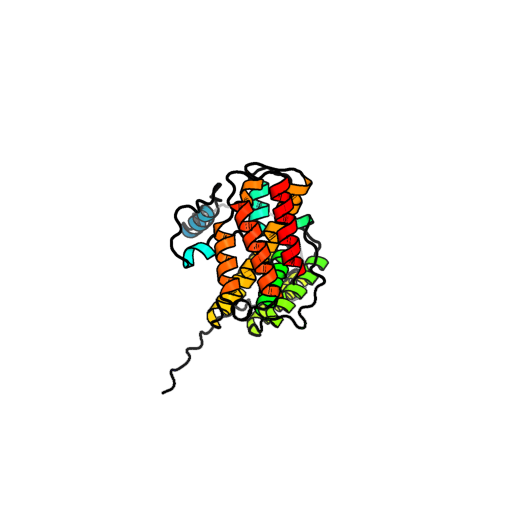7.678 9.872 1.00 92.19 102 LYS A C 1
ATOM 713 O O . LYS A 1 102 ? 6.675 7.282 10.536 1.00 92.19 102 LYS A O 1
ATOM 718 N N . LEU A 1 103 ? 4.670 6.911 9.597 1.00 92.69 103 LEU A N 1
ATOM 719 C CA . LEU A 1 103 ? 4.553 5.513 10.003 1.00 92.69 103 LEU A CA 1
ATOM 720 C C . LEU A 1 103 ? 5.008 4.551 8.906 1.00 92.69 103 LEU A C 1
ATOM 722 O O . LEU A 1 103 ? 5.082 3.346 9.155 1.00 92.69 103 LEU A O 1
ATOM 726 N N . VAL A 1 104 ? 5.313 5.060 7.708 1.00 92.62 104 VAL A N 1
ATOM 727 C CA . VAL A 1 104 ? 5.697 4.211 6.587 1.00 92.62 104 VAL A CA 1
ATOM 728 C C . VAL A 1 104 ? 7.049 3.570 6.864 1.00 92.62 104 VAL A C 1
ATOM 730 O O . VAL A 1 104 ? 8.079 4.240 6.949 1.00 92.62 104 VAL A O 1
ATOM 733 N N . LYS A 1 105 ? 7.028 2.245 6.952 1.00 86.12 105 LYS A N 1
ATOM 734 C CA . LYS A 1 105 ? 8.203 1.389 7.065 1.00 86.12 105 LYS A CA 1
ATOM 735 C C . LYS A 1 105 ? 8.318 0.553 5.807 1.00 86.12 105 LYS A C 1
ATOM 737 O O . LYS A 1 105 ? 7.307 0.218 5.188 1.00 86.12 105 LYS A O 1
ATOM 742 N N . ASP A 1 106 ? 9.542 0.186 5.471 1.00 73.75 106 ASP A N 1
ATOM 743 C CA . ASP A 1 106 ? 9.766 -0.733 4.372 1.00 73.75 106 ASP A CA 1
ATOM 744 C C . ASP A 1 106 ? 9.163 -2.098 4.616 1.00 73.75 106 ASP A C 1
ATOM 746 O O . ASP A 1 106 ? 9.100 -2.594 5.743 1.00 73.75 106 ASP A O 1
ATOM 750 N N . SER A 1 107 ? 8.813 -2.721 3.500 1.00 66.62 107 SER A N 1
ATOM 751 C CA . SER A 1 107 ? 8.717 -4.161 3.392 1.00 66.62 107 SER A CA 1
ATOM 752 C C . SER A 1 107 ? 10.128 -4.693 3.103 1.00 66.62 107 SER A C 1
ATOM 754 O O . SER A 1 107 ? 10.590 -4.578 1.968 1.00 66.62 107 SER A O 1
ATOM 756 N N . PRO A 1 108 ? 10.868 -5.267 4.075 1.00 62.97 108 PRO A N 1
ATOM 757 C CA . PRO A 1 108 ? 12.170 -5.894 3.810 1.00 62.97 108 PRO A CA 1
ATOM 758 C C . PRO A 1 108 ? 12.025 -7.228 3.051 1.00 62.97 108 PRO A C 1
ATOM 760 O O . PRO A 1 108 ? 12.907 -8.086 3.114 1.00 62.97 108 PRO A O 1
ATOM 763 N N . ARG A 1 109 ? 10.870 -7.473 2.425 1.00 75.12 109 ARG A N 1
ATOM 764 C CA . ARG A 1 109 ? 10.424 -8.802 2.027 1.00 75.12 109 ARG A CA 1
ATOM 765 C C . ARG A 1 109 ? 10.770 -9.061 0.570 1.00 75.12 109 ARG A C 1
ATOM 767 O O . ARG A 1 109 ? 10.572 -8.222 -0.309 1.00 75.12 109 ARG A O 1
ATOM 774 N N . SER A 1 110 ? 11.299 -10.260 0.340 1.00 82.81 110 SER A N 1
ATOM 775 C CA . SER A 1 110 ? 11.692 -10.720 -0.987 1.00 82.81 110 SER A CA 1
ATOM 776 C C . SER A 1 110 ? 10.469 -10.911 -1.886 1.00 82.81 110 SER A C 1
ATOM 778 O O . SER A 1 110 ? 9.391 -11.288 -1.420 1.00 82.81 110 SER A O 1
ATOM 780 N N . LEU A 1 111 ? 10.651 -10.663 -3.182 1.00 88.69 111 LEU A N 1
ATOM 781 C CA . LEU A 1 111 ? 9.692 -11.015 -4.231 1.00 88.69 111 LEU A CA 1
ATOM 782 C C . LEU A 1 111 ? 9.865 -12.472 -4.704 1.00 88.69 111 LEU A C 1
ATOM 784 O O . LEU A 1 111 ? 9.008 -13.016 -5.393 1.00 88.69 111 LEU A O 1
ATOM 788 N N . GLU A 1 112 ? 10.964 -13.124 -4.324 1.00 87.25 112 GLU A N 1
ATOM 789 C CA . GLU A 1 112 ? 11.332 -14.452 -4.809 1.00 87.25 112 GLU A CA 1
ATOM 790 C C . GLU A 1 112 ? 10.341 -15.541 -4.366 1.00 87.25 112 GLU A C 1
ATOM 792 O O . GLU A 1 112 ? 9.919 -15.600 -3.211 1.00 87.25 112 GLU A O 1
ATOM 797 N N . GLY A 1 113 ? 9.972 -16.424 -5.300 1.00 84.44 113 GLY A N 1
ATOM 798 C CA . GLY A 1 113 ? 9.113 -17.584 -5.035 1.00 84.44 113 GLY A CA 1
ATOM 799 C C . GLY A 1 113 ? 7.627 -17.274 -4.819 1.00 84.44 113 GLY A C 1
ATOM 800 O O . GLY A 1 113 ? 6.858 -18.197 -4.552 1.00 84.44 113 GLY A O 1
ATOM 801 N N . LYS A 1 114 ? 7.204 -16.011 -4.946 1.00 88.62 114 LYS A N 1
ATOM 802 C CA . LYS A 1 114 ? 5.801 -15.596 -4.806 1.00 88.62 114 LYS A CA 1
ATOM 803 C C . LYS A 1 114 ? 5.001 -15.837 -6.088 1.00 88.62 114 LYS A C 1
ATOM 805 O O . LYS A 1 114 ? 5.512 -15.697 -7.197 1.00 88.62 114 LYS A O 1
ATOM 810 N N . ASN A 1 115 ? 3.719 -16.171 -5.934 1.00 89.56 115 ASN A N 1
ATOM 811 C CA . ASN A 1 115 ? 2.787 -16.227 -7.062 1.00 89.56 115 ASN A CA 1
ATOM 812 C C . ASN A 1 115 ? 2.428 -14.806 -7.554 1.00 89.56 115 ASN A C 1
ATOM 814 O O . ASN A 1 115 ? 2.591 -13.827 -6.825 1.00 89.56 115 ASN A O 1
ATOM 818 N N . ARG A 1 116 ? 1.912 -14.689 -8.786 1.00 91.19 116 ARG A N 1
ATOM 819 C CA . ARG A 1 116 ? 1.603 -13.389 -9.421 1.00 91.19 116 ARG A CA 1
ATOM 820 C C . ARG A 1 116 ? 0.609 -12.541 -8.621 1.00 91.19 116 ARG A C 1
ATOM 822 O O . ARG A 1 116 ? 0.802 -11.334 -8.530 1.00 91.19 116 ARG A O 1
ATOM 829 N N . SER A 1 117 ? -0.402 -13.152 -7.998 1.00 91.31 117 SER A N 1
ATOM 830 C CA . SER A 1 117 ? -1.375 -12.418 -7.180 1.00 91.31 117 SER A CA 1
ATOM 831 C C . SER A 1 117 ? -0.715 -11.764 -5.965 1.00 91.31 117 SER A C 1
ATOM 833 O O . SER A 1 117 ? -0.979 -10.607 -5.649 1.00 91.31 117 SER A O 1
ATOM 835 N N . ILE A 1 118 ? 0.183 -12.497 -5.308 1.00 91.75 118 ILE A N 1
ATOM 836 C CA . ILE A 1 118 ? 0.955 -12.002 -4.171 1.00 91.75 118 ILE A CA 1
ATOM 837 C C . ILE A 1 118 ? 1.968 -10.929 -4.605 1.00 91.75 118 ILE A C 1
ATOM 839 O O . ILE A 1 118 ? 2.130 -9.926 -3.911 1.00 91.75 118 ILE A O 1
ATOM 843 N N . LEU A 1 119 ? 2.613 -11.096 -5.764 1.00 92.94 119 LEU A N 1
ATOM 844 C CA . LEU A 1 119 ? 3.486 -10.067 -6.339 1.00 92.94 119 LEU A CA 1
ATOM 845 C C . LEU A 1 119 ? 2.729 -8.764 -6.621 1.00 92.94 119 LEU A C 1
ATOM 847 O O . LEU A 1 119 ? 3.263 -7.690 -6.353 1.00 92.94 119 LEU A O 1
ATOM 851 N N . ALA A 1 120 ? 1.490 -8.841 -7.112 1.00 93.19 120 ALA A N 1
ATOM 852 C CA . ALA A 1 120 ? 0.668 -7.658 -7.365 1.00 93.19 120 ALA A CA 1
ATOM 853 C C . ALA A 1 120 ? 0.326 -6.920 -6.070 1.00 93.19 120 ALA A C 1
ATOM 855 O O . ALA A 1 120 ? 0.558 -5.715 -5.980 1.00 93.19 120 ALA A O 1
ATOM 856 N N . LEU A 1 121 ? -0.126 -7.645 -5.042 1.00 93.62 121 LEU A N 1
ATOM 857 C CA . LEU A 1 121 ? -0.398 -7.068 -3.723 1.00 93.62 121 LEU A CA 1
ATOM 858 C C . LEU A 1 121 ? 0.847 -6.374 -3.139 1.00 93.62 121 LEU A C 1
ATOM 860 O O . LEU A 1 121 ? 0.776 -5.218 -2.726 1.00 93.62 121 LEU A O 1
ATOM 864 N N . GLU A 1 122 ? 2.009 -7.030 -3.170 1.00 93.81 122 GLU A N 1
ATOM 865 C CA . GLU A 1 122 ? 3.266 -6.448 -2.674 1.00 93.81 122 GLU A CA 1
ATOM 866 C C . GLU A 1 122 ? 3.731 -5.244 -3.511 1.00 93.81 122 GLU A C 1
ATOM 868 O O . GLU A 1 122 ? 4.224 -4.255 -2.964 1.00 93.81 122 GLU A O 1
ATOM 873 N N . THR A 1 123 ? 3.532 -5.275 -4.830 1.00 94.06 123 THR A N 1
ATOM 874 C CA . THR A 1 123 ? 3.821 -4.128 -5.708 1.00 94.06 123 THR A CA 1
ATOM 875 C C . THR A 1 123 ? 2.950 -2.928 -5.339 1.00 94.06 123 THR A C 1
ATOM 877 O O . THR A 1 123 ? 3.457 -1.813 -5.222 1.00 94.06 123 THR A O 1
ATOM 880 N N . GLY A 1 124 ? 1.667 -3.159 -5.053 1.00 93.75 124 GLY A N 1
ATOM 881 C CA . GLY A 1 124 ? 0.751 -2.148 -4.528 1.00 93.75 124 GLY A CA 1
ATOM 882 C C . GLY A 1 124 ? 1.235 -1.499 -3.232 1.00 93.75 124 GLY A C 1
ATOM 883 O O . GLY A 1 124 ? 1.231 -0.273 -3.105 1.00 93.75 124 GLY A O 1
ATOM 884 N N . VAL A 1 125 ? 1.717 -2.307 -2.282 1.00 94.56 125 VAL A N 1
ATOM 885 C CA . VAL A 1 125 ? 2.300 -1.809 -1.023 1.00 94.56 125 VAL A CA 1
ATOM 886 C C . VAL A 1 125 ? 3.530 -0.946 -1.285 1.00 94.56 125 VAL A C 1
ATOM 888 O O . VAL A 1 125 ? 3.657 0.135 -0.707 1.00 94.56 125 VAL A O 1
ATOM 891 N N . ARG A 1 126 ? 4.434 -1.392 -2.164 1.00 94.62 126 ARG A N 1
ATOM 892 C CA . ARG A 1 126 ? 5.659 -0.656 -2.514 1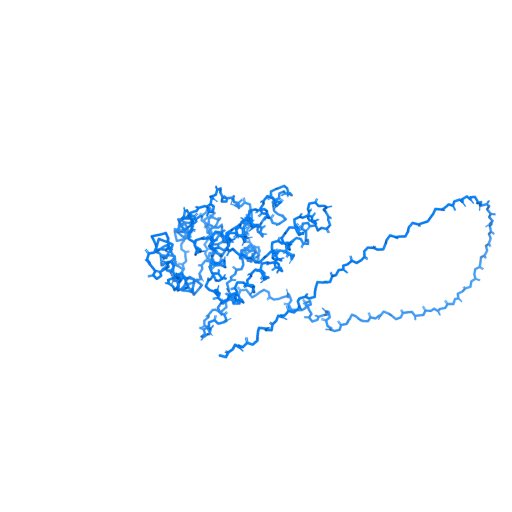.00 94.62 126 ARG A CA 1
ATOM 893 C C . ARG A 1 126 ? 5.339 0.694 -3.164 1.00 94.62 126 ARG A C 1
ATOM 895 O O . ARG A 1 126 ? 5.906 1.703 -2.746 1.00 94.62 126 ARG A O 1
ATOM 902 N N . LEU A 1 127 ? 4.378 0.736 -4.091 1.00 94.06 127 LEU A N 1
ATOM 903 C CA . LEU A 1 127 ? 3.886 1.978 -4.704 1.00 94.06 127 LEU A CA 1
ATOM 904 C C . LEU A 1 127 ? 3.240 2.912 -3.669 1.00 94.06 127 LEU A C 1
ATOM 906 O O . LEU A 1 127 ? 3.560 4.098 -3.624 1.00 94.06 127 LEU A O 1
ATOM 910 N N . SER A 1 128 ? 2.398 2.380 -2.778 1.00 93.69 128 SER A N 1
ATOM 911 C CA . SER A 1 128 ? 1.803 3.152 -1.678 1.00 93.69 128 SER A CA 1
ATOM 912 C C . SER A 1 128 ? 2.867 3.755 -0.759 1.00 93.69 128 SER A C 1
ATOM 914 O O . SER A 1 128 ? 2.785 4.924 -0.382 1.00 93.69 128 SER A O 1
ATOM 916 N N . ASN A 1 129 ? 3.877 2.968 -0.384 1.00 94.56 129 ASN A N 1
ATOM 917 C CA . ASN A 1 129 ? 4.959 3.425 0.483 1.00 94.56 129 ASN A CA 1
ATOM 918 C C . ASN A 1 129 ? 5.793 4.525 -0.166 1.00 94.56 129 ASN A C 1
ATOM 920 O O . ASN A 1 129 ? 6.222 5.445 0.532 1.00 94.56 129 ASN A O 1
ATOM 924 N N . LEU A 1 130 ? 6.017 4.432 -1.477 1.00 94.94 130 LEU A N 1
ATOM 925 C CA . LEU A 1 130 ? 6.676 5.465 -2.262 1.00 94.94 130 LEU A CA 1
ATOM 926 C C . LEU A 1 130 ? 5.847 6.757 -2.282 1.00 94.94 130 LEU A C 1
ATOM 928 O O . LEU A 1 130 ? 6.361 7.799 -1.879 1.00 94.94 130 LEU A O 1
ATOM 932 N N . LEU A 1 131 ? 4.566 6.689 -2.659 1.00 92.38 131 LEU A N 1
ATOM 933 C CA . LEU A 1 131 ? 3.677 7.858 -2.723 1.00 92.38 131 LEU A CA 1
ATOM 934 C C . LEU A 1 131 ? 3.560 8.576 -1.373 1.00 92.38 131 LEU A C 1
ATOM 936 O O . LEU A 1 131 ? 3.681 9.796 -1.299 1.00 92.38 131 LEU A O 1
ATOM 940 N N . LEU A 1 132 ? 3.395 7.826 -0.281 1.00 92.38 132 LEU A N 1
ATOM 941 C CA . LEU A 1 132 ? 3.336 8.396 1.069 1.00 92.38 132 LEU A CA 1
ATOM 942 C C . LEU A 1 132 ? 4.678 8.966 1.545 1.00 92.38 132 LEU A C 1
ATOM 944 O O . LEU A 1 132 ? 4.702 9.773 2.471 1.00 92.38 132 LEU A O 1
ATOM 948 N N . SER A 1 133 ? 5.788 8.549 0.939 1.00 93.12 133 SER A N 1
ATOM 949 C CA . SER A 1 133 ? 7.126 9.051 1.252 1.00 93.12 133 SER A CA 1
ATOM 950 C C . SER A 1 133 ? 7.400 10.431 0.676 1.00 93.12 133 SER A C 1
ATOM 952 O O . SER A 1 133 ? 8.226 11.166 1.224 1.00 93.12 133 SER A O 1
ATOM 954 N N . VAL A 1 134 ? 6.739 10.777 -0.429 1.00 91.12 134 VAL A N 1
ATOM 955 C CA . VAL A 1 134 ? 6.927 12.057 -1.111 1.00 91.12 134 VAL A CA 1
ATOM 956 C C . VAL A 1 134 ? 6.661 13.197 -0.124 1.00 91.12 134 VAL A C 1
ATOM 958 O O . VAL A 1 134 ? 5.642 13.217 0.568 1.00 91.12 134 VAL A O 1
ATOM 961 N N . GLN A 1 135 ? 7.613 14.131 -0.023 1.00 86.94 135 GLN A N 1
ATOM 962 C CA . GLN A 1 135 ? 7.600 15.277 0.906 1.00 86.94 135 GLN A CA 1
ATOM 963 C C . GLN A 1 135 ? 7.589 14.926 2.408 1.00 86.94 135 GLN A C 1
ATOM 965 O O . GLN A 1 135 ? 7.444 15.823 3.243 1.00 86.94 135 GLN A O 1
ATOM 970 N N . ALA A 1 136 ? 7.711 13.650 2.779 1.00 90.56 136 ALA A N 1
ATOM 971 C CA . ALA A 1 136 ? 7.702 13.202 4.173 1.00 90.56 136 ALA A CA 1
ATOM 972 C C . ALA A 1 136 ? 8.998 12.495 4.592 1.00 90.56 136 ALA A C 1
ATOM 974 O O . ALA A 1 136 ? 9.354 12.536 5.771 1.00 90.56 136 ALA A O 1
ATOM 975 N N . ALA A 1 137 ? 9.692 11.864 3.646 1.00 92.31 137 ALA A N 1
ATOM 976 C CA . ALA A 1 137 ? 10.981 11.214 3.845 1.00 92.31 137 ALA A CA 1
ATOM 977 C C . ALA A 1 137 ? 12.127 12.048 3.253 1.00 92.31 137 ALA A C 1
ATOM 979 O O . ALA A 1 137 ? 11.902 12.987 2.491 1.00 92.31 137 ALA A O 1
ATOM 980 N N . ASP A 1 138 ? 13.366 11.701 3.604 1.00 94.75 138 ASP A N 1
ATOM 981 C CA . ASP A 1 138 ? 14.534 12.276 2.942 1.00 94.75 138 ASP A CA 1
ATOM 982 C C . ASP A 1 138 ? 14.713 11.728 1.514 1.00 94.75 138 ASP A C 1
ATOM 984 O O . ASP A 1 138 ? 14.182 10.678 1.143 1.00 94.75 138 ASP A O 1
ATOM 988 N N . LYS A 1 139 ? 15.491 12.455 0.706 1.00 94.81 139 LYS A N 1
ATOM 989 C CA . LYS A 1 139 ? 15.718 12.137 -0.709 1.00 94.81 139 LYS A CA 1
ATOM 990 C C . LYS A 1 139 ? 16.272 10.724 -0.927 1.00 94.81 139 LYS A C 1
ATOM 992 O O . LYS A 1 139 ? 15.880 10.063 -1.886 1.00 94.81 139 LYS A O 1
ATOM 997 N N . ALA A 1 140 ? 17.179 10.260 -0.064 1.00 95.19 140 ALA A N 1
ATOM 998 C CA . ALA A 1 140 ? 17.806 8.947 -0.215 1.00 95.19 140 ALA A CA 1
ATOM 999 C C . ALA A 1 140 ? 16.788 7.821 0.008 1.00 95.19 140 ALA A C 1
ATOM 1001 O O . ALA A 1 140 ? 16.767 6.838 -0.733 1.00 95.19 140 ALA A O 1
ATOM 1002 N N . GLU A 1 141 ? 15.906 7.996 0.988 1.00 94.81 141 GLU A N 1
ATOM 1003 C CA . GLU A 1 141 ? 14.820 7.066 1.261 1.00 94.81 141 GLU A CA 1
ATOM 1004 C C . GLU A 1 141 ? 13.784 7.040 0.127 1.00 94.81 141 GLU A C 1
ATOM 1006 O O . GLU A 1 141 ? 13.341 5.964 -0.276 1.00 94.81 141 GLU A O 1
ATOM 1011 N N . VAL A 1 142 ? 13.440 8.199 -0.447 1.00 95.56 142 VAL A N 1
ATOM 1012 C CA . VAL A 1 142 ? 12.555 8.274 -1.623 1.00 95.56 142 VAL A CA 1
ATOM 1013 C C . VAL A 1 142 ? 13.166 7.534 -2.818 1.00 95.56 142 VAL A C 1
ATOM 1015 O O . VAL A 1 142 ? 12.504 6.675 -3.395 1.00 95.56 142 VAL A O 1
ATOM 1018 N N . ILE A 1 143 ? 14.440 7.789 -3.142 1.00 96.06 143 ILE A N 1
ATOM 1019 C CA . ILE A 1 143 ? 15.186 7.090 -4.207 1.00 96.06 143 ILE A CA 1
ATOM 1020 C C . ILE A 1 143 ? 15.133 5.573 -4.016 1.00 96.06 143 ILE A C 1
ATOM 1022 O O . ILE A 1 143 ? 14.794 4.825 -4.935 1.00 96.06 143 ILE A O 1
ATOM 1026 N N . ARG A 1 144 ? 15.415 5.107 -2.797 1.00 95.31 144 ARG A N 1
ATOM 1027 C CA . ARG A 1 144 ? 15.395 3.679 -2.476 1.00 95.31 144 ARG A CA 1
ATOM 1028 C C . ARG A 1 144 ? 14.003 3.072 -2.687 1.00 95.31 144 ARG A C 1
ATOM 1030 O O . ARG A 1 144 ? 13.895 1.966 -3.215 1.00 95.31 144 ARG A O 1
ATOM 1037 N N . ARG A 1 145 ? 12.933 3.790 -2.328 1.00 95.12 145 ARG A N 1
ATOM 1038 C CA . ARG A 1 145 ? 11.545 3.343 -2.546 1.00 95.12 145 ARG A CA 1
ATOM 1039 C C . ARG A 1 145 ? 11.128 3.356 -4.014 1.00 95.12 145 ARG A C 1
ATOM 1041 O O . ARG A 1 145 ? 10.354 2.482 -4.396 1.00 95.12 145 ARG A O 1
ATOM 1048 N N . ILE A 1 146 ? 11.664 4.262 -4.839 1.00 95.94 146 ILE A N 1
ATOM 1049 C CA . ILE A 1 146 ? 11.497 4.192 -6.302 1.00 95.94 146 ILE A CA 1
ATOM 1050 C C . ILE A 1 146 ? 12.094 2.876 -6.821 1.00 95.94 146 ILE A C 1
ATOM 1052 O O . ILE A 1 146 ? 11.421 2.148 -7.547 1.00 95.94 146 ILE A O 1
ATOM 1056 N N . GLY A 1 147 ? 13.302 2.517 -6.371 1.00 95.50 147 GLY A N 1
ATOM 1057 C CA . GLY A 1 147 ? 13.931 1.234 -6.703 1.00 95.50 147 GLY A CA 1
ATOM 1058 C C . GLY A 1 147 ? 13.088 0.022 -6.289 1.00 95.50 147 GLY A C 1
ATOM 1059 O O . GLY A 1 147 ? 12.835 -0.863 -7.103 1.00 95.50 147 GLY A O 1
ATOM 1060 N N . LEU A 1 148 ? 12.565 0.004 -5.057 1.00 94.88 148 LEU A N 1
ATOM 1061 C CA . LEU A 1 148 ? 11.687 -1.084 -4.606 1.00 94.88 148 LEU A CA 1
ATOM 1062 C C . LEU A 1 148 ? 10.390 -1.178 -5.419 1.00 94.88 148 LEU A C 1
ATOM 1064 O O . LEU A 1 148 ? 9.940 -2.286 -5.716 1.00 94.88 148 LEU A O 1
ATOM 1068 N N . ALA A 1 149 ? 9.772 -0.046 -5.761 1.00 94.69 149 ALA A N 1
ATOM 1069 C CA . ALA A 1 149 ? 8.584 -0.028 -6.608 1.00 94.69 149 ALA A CA 1
ATOM 1070 C C . ALA A 1 149 ? 8.894 -0.593 -8.003 1.00 94.69 149 ALA A C 1
ATOM 1072 O O . ALA A 1 149 ? 8.151 -1.446 -8.489 1.00 94.69 149 ALA A O 1
ATOM 1073 N N . ARG A 1 150 ? 10.031 -0.201 -8.594 1.00 95.88 150 ARG A N 1
ATOM 1074 C CA . ARG A 1 150 ? 10.525 -0.728 -9.873 1.00 95.88 150 ARG A CA 1
ATOM 1075 C C . ARG A 1 150 ? 10.687 -2.249 -9.849 1.00 95.88 150 ARG A C 1
ATOM 1077 O O . ARG A 1 150 ? 10.219 -2.910 -10.767 1.00 95.88 150 ARG A O 1
ATOM 1084 N N . GLU A 1 151 ? 11.298 -2.809 -8.802 1.00 95.00 151 GLU A N 1
ATOM 1085 C CA . GLU A 1 151 ? 11.441 -4.267 -8.641 1.00 95.00 151 GLU A CA 1
ATOM 1086 C C . GLU A 1 151 ? 10.085 -4.990 -8.649 1.00 95.00 151 GLU A C 1
ATOM 1088 O O . GLU A 1 151 ? 9.957 -6.064 -9.233 1.00 95.00 151 GLU A O 1
ATOM 1093 N N . GLY A 1 152 ? 9.065 -4.411 -8.003 1.00 94.19 152 GLY A N 1
ATOM 1094 C CA . GLY A 1 152 ? 7.709 -4.968 -8.000 1.00 94.19 152 GLY A CA 1
ATOM 1095 C C . GLY A 1 152 ? 7.087 -4.967 -9.396 1.00 94.19 152 GLY A C 1
ATOM 1096 O O . GLY A 1 152 ? 6.613 -5.997 -9.874 1.00 94.19 152 GLY A O 1
ATOM 1097 N N . VAL A 1 153 ? 7.167 -3.824 -10.082 1.00 94.44 153 VAL A N 1
ATOM 1098 C CA . VAL A 1 153 ? 6.685 -3.648 -11.462 1.00 94.44 153 VAL A CA 1
ATOM 1099 C C . VAL A 1 153 ? 7.386 -4.618 -12.424 1.00 94.44 153 VAL A C 1
ATOM 1101 O O . VAL A 1 153 ? 6.733 -5.258 -13.248 1.00 94.44 153 VAL A O 1
ATOM 1104 N N . GLU A 1 154 ? 8.698 -4.803 -12.277 1.00 94.69 154 GLU A N 1
ATOM 1105 C CA . GLU A 1 154 ? 9.477 -5.772 -13.055 1.00 94.69 154 GLU A CA 1
ATOM 1106 C C . GLU A 1 154 ? 9.049 -7.217 -12.765 1.00 94.69 154 GLU A C 1
ATOM 1108 O O . GLU A 1 154 ? 8.841 -7.997 -13.695 1.00 94.69 154 GLU A O 1
ATOM 1113 N N . ALA A 1 155 ? 8.835 -7.575 -11.495 1.00 93.44 155 ALA A N 1
ATOM 1114 C CA . ALA A 1 155 ? 8.397 -8.916 -11.103 1.00 93.44 155 ALA A CA 1
ATOM 1115 C C . ALA A 1 155 ? 6.998 -9.283 -11.637 1.00 93.44 155 ALA A C 1
ATOM 1117 O O . ALA A 1 155 ? 6.693 -10.465 -11.815 1.00 93.44 155 ALA A O 1
ATOM 1118 N N . LEU A 1 156 ? 6.153 -8.290 -11.934 1.00 92.25 156 LEU A N 1
ATOM 1119 C CA . LEU A 1 156 ? 4.869 -8.502 -12.612 1.00 92.25 156 LEU A CA 1
ATOM 1120 C C . LEU A 1 156 ? 5.014 -8.808 -14.111 1.00 92.25 156 LEU A C 1
ATOM 1122 O O . LEU A 1 156 ? 4.070 -9.316 -14.728 1.00 92.25 156 LEU A O 1
ATOM 1126 N N . GLY A 1 157 ? 6.204 -8.585 -14.674 1.00 91.19 157 GLY A N 1
ATOM 1127 C CA . GLY A 1 157 ? 6.503 -8.772 -16.089 1.00 91.19 157 GLY A CA 1
ATOM 1128 C C . GLY A 1 157 ? 6.034 -7.603 -16.948 1.00 91.19 157 GLY A C 1
ATOM 1129 O O . GLY A 1 157 ? 5.604 -7.830 -18.075 1.00 91.19 157 GLY A O 1
ATOM 1130 N N . MET A 1 158 ? 6.060 -6.380 -16.409 1.00 90.38 158 MET A N 1
ATOM 1131 C CA . MET A 1 158 ? 5.657 -5.192 -17.162 1.00 90.38 158 MET A CA 1
ATOM 1132 C C . MET A 1 158 ? 6.602 -4.897 -18.334 1.00 90.38 158 MET A C 1
ATOM 1134 O O . MET A 1 158 ? 7.784 -5.257 -18.272 1.00 90.38 158 MET A O 1
ATOM 1138 N N . PRO A 1 159 ? 6.097 -4.257 -19.407 1.00 90.19 159 PRO A N 1
ATOM 1139 C CA . PRO A 1 159 ? 6.898 -3.938 -20.578 1.00 90.19 159 PRO A CA 1
ATOM 1140 C C . PRO A 1 159 ? 8.122 -3.081 -20.218 1.00 90.19 159 PRO A C 1
ATOM 1142 O O . PRO A 1 159 ? 8.039 -2.256 -19.300 1.00 90.19 159 PRO A O 1
ATOM 1145 N N . PRO A 1 160 ? 9.251 -3.231 -20.938 1.00 91.62 160 PRO A N 1
ATOM 1146 C CA . PRO A 1 160 ? 10.447 -2.419 -20.720 1.00 91.62 160 PRO A CA 1
ATOM 1147 C C . PRO A 1 160 ? 10.172 -0.914 -20.712 1.00 91.62 160 PRO A C 1
ATOM 1149 O O . PRO A 1 160 ? 10.775 -0.197 -19.926 1.00 91.62 160 PRO A O 1
ATOM 1152 N N . GLU A 1 161 ? 9.220 -0.446 -21.516 1.00 91.69 161 GLU A N 1
ATOM 1153 C CA . GLU A 1 161 ? 8.840 0.964 -21.626 1.00 91.69 161 GLU A CA 1
ATOM 1154 C C . GLU A 1 161 ? 8.316 1.536 -20.295 1.00 91.69 161 GLU A C 1
ATOM 1156 O O . GLU A 1 161 ? 8.602 2.684 -19.950 1.00 91.69 161 GLU A O 1
ATOM 1161 N N . VAL A 1 162 ? 7.602 0.724 -19.505 1.00 91.25 162 VAL A N 1
ATOM 1162 C CA . VAL A 1 162 ? 7.126 1.106 -18.164 1.00 91.25 162 VAL A CA 1
ATOM 1163 C C . VAL A 1 162 ? 8.300 1.232 -17.200 1.00 91.25 162 VAL A C 1
ATOM 1165 O O . VAL A 1 162 ? 8.390 2.196 -16.438 1.00 91.25 162 VAL A O 1
ATOM 1168 N N . LEU A 1 163 ? 9.227 0.271 -17.251 1.00 94.44 163 LEU A N 1
ATOM 1169 C CA . LEU A 1 163 ? 10.430 0.274 -16.418 1.00 94.44 163 LEU A CA 1
ATOM 1170 C C . LEU A 1 163 ? 11.338 1.461 -16.760 1.00 94.44 163 LEU A C 1
ATOM 1172 O O . LEU A 1 163 ? 11.835 2.124 -15.854 1.00 94.44 163 LEU A O 1
ATOM 1176 N N . GLU A 1 164 ? 11.485 1.781 -18.046 1.00 94.94 164 GLU A N 1
ATOM 1177 C CA . GLU A 1 164 ? 12.220 2.952 -18.530 1.00 94.94 164 GLU A CA 1
ATOM 1178 C C . GLU A 1 164 ? 11.605 4.266 -18.027 1.00 94.94 164 GLU A C 1
ATOM 1180 O O . GLU A 1 164 ? 12.340 5.178 -17.645 1.00 94.94 164 GLU A O 1
ATOM 1185 N N . GLY A 1 165 ? 10.273 4.362 -17.956 1.00 93.94 165 GLY A N 1
ATOM 1186 C CA . GLY A 1 165 ? 9.586 5.515 -17.363 1.00 93.94 165 GLY A CA 1
ATOM 1187 C C . GLY A 1 165 ? 9.913 5.711 -15.876 1.00 93.94 165 GLY A C 1
ATOM 1188 O O . GLY A 1 165 ? 10.161 6.839 -15.429 1.00 93.94 165 GLY A O 1
ATOM 1189 N N . ILE A 1 166 ? 9.981 4.614 -15.114 1.00 95.50 166 ILE A N 1
ATOM 1190 C CA . ILE A 1 166 ? 10.387 4.637 -13.699 1.00 95.50 166 ILE A CA 1
ATOM 1191 C C . ILE A 1 166 ? 11.871 5.015 -13.572 1.00 95.50 166 ILE A C 1
ATOM 1193 O O . ILE A 1 166 ? 12.211 5.877 -12.761 1.00 95.50 166 ILE A O 1
ATOM 1197 N N . ASP A 1 167 ? 12.743 4.432 -14.399 1.00 97.19 167 ASP A N 1
ATOM 1198 C CA . ASP A 1 167 ? 14.186 4.711 -14.411 1.00 97.19 167 ASP A CA 1
ATOM 1199 C C . ASP A 1 167 ? 14.491 6.170 -14.787 1.00 97.19 167 ASP A C 1
ATOM 1201 O O . ASP A 1 167 ? 15.362 6.804 -14.185 1.00 97.19 167 ASP A O 1
ATOM 1205 N N . SER A 1 168 ? 13.742 6.740 -15.737 1.00 96.38 168 SER A N 1
ATOM 1206 C CA . SER A 1 168 ? 13.843 8.160 -16.086 1.00 96.38 168 SER A CA 1
ATOM 1207 C C . SER A 1 168 ? 13.437 9.045 -14.913 1.00 96.38 168 SER A C 1
ATOM 1209 O O . SER A 1 168 ? 14.168 9.965 -14.560 1.00 96.38 168 SER A O 1
ATOM 1211 N N . THR A 1 169 ? 12.315 8.733 -14.262 1.00 94.81 169 THR A N 1
ATOM 1212 C CA . THR A 1 169 ? 11.835 9.491 -13.097 1.00 94.81 169 THR A CA 1
ATOM 1213 C C . THR A 1 169 ? 12.835 9.444 -11.948 1.00 94.81 169 THR A C 1
ATOM 1215 O O . THR A 1 169 ? 13.118 10.471 -11.330 1.00 94.81 169 THR A O 1
ATOM 1218 N N . LEU A 1 170 ? 13.416 8.268 -11.685 1.00 96.88 170 LEU A N 1
ATOM 1219 C CA . LEU A 1 170 ? 14.477 8.103 -10.698 1.00 96.88 170 LEU A CA 1
ATOM 1220 C C . LEU A 1 170 ? 15.661 9.020 -11.012 1.00 96.88 170 LEU A C 1
ATOM 1222 O O . LEU A 1 170 ? 16.087 9.793 -10.155 1.00 96.88 170 LEU A O 1
ATOM 1226 N N . LYS A 1 171 ? 16.160 8.970 -12.249 1.00 97.56 171 LYS A N 1
ATOM 1227 C CA . LYS A 1 171 ? 17.295 9.780 -12.696 1.00 97.56 171 LYS A CA 1
ATOM 1228 C C . LYS A 1 171 ? 17.013 11.280 -12.590 1.00 97.56 171 LYS A C 1
ATOM 1230 O O . LYS A 1 171 ? 17.878 12.031 -12.133 1.00 97.56 171 LYS A O 1
ATOM 1235 N N . ASP A 1 172 ? 15.826 11.718 -12.994 1.00 96.81 172 ASP A N 1
ATOM 1236 C CA . ASP A 1 172 ? 15.441 13.129 -12.964 1.00 96.81 172 ASP A CA 1
ATOM 1237 C C . ASP A 1 172 ? 15.285 13.632 -11.523 1.00 96.81 172 ASP A C 1
ATOM 1239 O O . ASP A 1 172 ? 15.731 14.735 -11.194 1.00 96.81 172 ASP A O 1
ATOM 1243 N N . TYR A 1 173 ? 14.737 12.807 -10.629 1.00 96.44 173 TYR A N 1
ATOM 1244 C CA . TYR A 1 173 ? 14.652 13.122 -9.205 1.00 96.44 173 TYR A CA 1
ATOM 1245 C C . TYR A 1 173 ? 16.039 13.144 -8.540 1.00 96.44 173 TYR A C 1
ATOM 1247 O O . TYR A 1 173 ? 16.384 14.092 -7.825 1.00 96.44 173 TYR A O 1
ATOM 1255 N N . GLU A 1 174 ? 16.899 12.159 -8.818 1.00 96.50 174 GLU A N 1
ATOM 1256 C CA . GLU A 1 174 ? 18.295 12.122 -8.362 1.00 96.50 174 GLU A CA 1
ATOM 1257 C C . GLU A 1 174 ? 19.076 13.363 -8.808 1.00 96.50 174 GLU A C 1
ATOM 1259 O O . GLU A 1 174 ? 19.720 14.017 -7.979 1.00 96.50 174 GLU A O 1
ATOM 1264 N N . GLY A 1 175 ? 18.944 13.734 -10.084 1.00 95.88 175 GLY A N 1
ATOM 1265 C CA . GLY A 1 175 ? 19.569 14.910 -10.691 1.00 95.88 175 GLY A CA 1
ATOM 1266 C C . GLY A 1 175 ? 18.986 16.251 -10.237 1.00 95.88 175 GLY A C 1
ATOM 1267 O O . GLY A 1 175 ? 19.607 17.287 -10.472 1.00 95.88 175 GLY A O 1
ATOM 1268 N N . GLY A 1 176 ? 17.832 16.246 -9.560 1.00 94.38 176 GLY A N 1
ATOM 1269 C CA . GLY A 1 176 ? 17.134 17.460 -9.127 1.00 94.38 176 GLY A CA 1
ATOM 1270 C C . GLY A 1 176 ? 16.393 18.184 -10.254 1.00 94.38 176 GLY A C 1
ATOM 1271 O O . GLY A 1 176 ? 16.031 19.345 -10.089 1.00 94.38 176 GLY A O 1
ATOM 1272 N N . THR A 1 177 ? 16.184 17.514 -11.389 1.00 96.62 177 THR A N 1
ATOM 1273 C CA . THR A 1 177 ? 15.315 17.971 -12.480 1.00 96.62 177 THR A CA 1
ATOM 1274 C C . THR A 1 177 ? 13.843 17.879 -12.084 1.00 96.62 177 THR A C 1
ATOM 1276 O O . THR A 1 177 ? 13.065 18.736 -12.482 1.00 96.62 177 THR A O 1
ATOM 1279 N N . VAL A 1 178 ? 13.484 16.883 -11.268 1.00 95.06 178 VAL A N 1
ATOM 1280 C CA . VAL A 1 178 ? 12.182 16.775 -10.595 1.00 95.06 178 VAL A CA 1
ATOM 1281 C C . VAL A 1 178 ? 12.375 17.076 -9.109 1.00 95.06 178 VAL A C 1
ATOM 1283 O O . VAL A 1 178 ? 13.222 16.472 -8.447 1.00 95.06 178 VAL A O 1
ATOM 1286 N N . SER A 1 179 ? 11.601 18.019 -8.576 1.00 93.62 179 SER A N 1
ATOM 1287 C CA . SER A 1 179 ? 11.588 18.376 -7.151 1.00 93.62 179 SER A CA 1
ATOM 1288 C C . SER A 1 179 ? 10.664 17.477 -6.317 1.00 93.62 179 SER A C 1
ATOM 1290 O O . SER A 1 179 ? 9.804 16.777 -6.847 1.00 93.62 179 SER A O 1
ATOM 1292 N N . ASP A 1 180 ? 10.763 17.551 -4.984 1.00 89.44 180 ASP A N 1
ATOM 1293 C CA . ASP A 1 180 ? 9.840 16.855 -4.064 1.00 89.44 180 ASP A CA 1
ATOM 1294 C C . ASP A 1 180 ? 8.368 17.250 -4.285 1.00 89.44 180 ASP A C 1
ATOM 1296 O O . ASP A 1 180 ? 7.451 16.465 -4.034 1.00 89.44 180 ASP A O 1
ATOM 1300 N N . THR A 1 181 ? 8.123 18.480 -4.743 1.00 89.88 181 THR A N 1
ATOM 1301 C CA . THR A 1 181 ? 6.778 18.973 -5.059 1.00 89.88 181 THR A CA 1
ATOM 1302 C C . THR A 1 181 ? 6.229 18.417 -6.365 1.00 89.88 181 THR A C 1
ATOM 1304 O O . THR A 1 181 ? 5.023 18.217 -6.472 1.00 89.88 181 THR A O 1
ATOM 1307 N N . GLU A 1 182 ? 7.098 18.123 -7.329 1.00 92.88 182 GLU A N 1
ATOM 1308 C CA . GLU A 1 182 ? 6.721 17.605 -8.650 1.00 92.88 182 GLU A CA 1
ATOM 1309 C C . GLU A 1 182 ? 6.679 16.073 -8.687 1.00 92.88 182 GLU A C 1
ATOM 1311 O O . GLU A 1 182 ? 5.947 15.499 -9.491 1.00 92.88 182 GLU A O 1
ATOM 1316 N N . LEU A 1 183 ? 7.420 15.401 -7.799 1.00 92.88 183 LEU A N 1
ATOM 1317 C CA . LEU A 1 183 ? 7.526 13.944 -7.800 1.00 92.88 183 LEU A CA 1
ATOM 1318 C C . LEU A 1 183 ? 6.176 13.249 -7.574 1.00 92.88 183 LEU A C 1
ATOM 1320 O O . LEU A 1 183 ? 5.908 12.242 -8.217 1.00 92.88 183 LEU A O 1
ATOM 1324 N N . GLY A 1 184 ? 5.318 13.777 -6.695 1.00 89.00 184 GLY A N 1
ATOM 1325 C CA . GLY A 1 184 ? 3.990 13.204 -6.433 1.00 89.00 184 GLY A CA 1
ATOM 1326 C C . GLY A 1 184 ? 3.147 13.070 -7.711 1.00 89.00 184 GLY A C 1
ATOM 1327 O O . GLY A 1 184 ? 2.840 11.946 -8.101 1.00 89.00 184 GLY A O 1
ATOM 1328 N N . PRO A 1 185 ? 2.864 14.181 -8.419 1.00 87.25 185 PRO A N 1
ATOM 1329 C CA . PRO A 1 185 ? 2.163 14.149 -9.704 1.00 87.25 185 PRO A CA 1
ATOM 1330 C C . PRO A 1 185 ? 2.799 13.230 -10.759 1.00 87.25 185 PRO A C 1
ATOM 1332 O O . PRO A 1 185 ? 2.085 12.540 -11.485 1.00 87.25 185 PRO A O 1
ATOM 1335 N N . VAL A 1 186 ? 4.135 13.189 -10.849 1.00 90.06 186 VAL A N 1
ATOM 1336 C CA . VAL A 1 186 ? 4.837 12.290 -11.785 1.00 90.06 186 VAL A CA 1
ATOM 1337 C C . VAL A 1 186 ? 4.572 10.822 -11.443 1.00 90.06 186 VAL A C 1
ATOM 1339 O O . VAL A 1 186 ? 4.282 10.018 -12.330 1.00 90.06 186 VAL A O 1
ATOM 1342 N N . LEU A 1 187 ? 4.629 10.466 -10.158 1.00 90.56 187 LEU A N 1
ATOM 1343 C CA . LEU A 1 187 ? 4.354 9.108 -9.696 1.00 90.56 187 LEU A CA 1
ATOM 1344 C C . LEU A 1 187 ? 2.890 8.707 -9.892 1.00 90.56 187 LEU A C 1
ATOM 1346 O O . LEU A 1 187 ? 2.636 7.548 -10.209 1.00 90.56 187 LEU A O 1
ATOM 1350 N N . ASP A 1 188 ? 1.942 9.637 -9.765 1.00 84.50 188 ASP A N 1
ATOM 1351 C CA . ASP A 1 188 ? 0.528 9.367 -10.049 1.00 84.50 188 ASP A CA 1
ATOM 1352 C C . ASP A 1 188 ? 0.309 9.023 -11.534 1.00 84.50 188 ASP A C 1
ATOM 1354 O O . ASP A 1 188 ? -0.410 8.073 -11.857 1.00 84.50 188 ASP A O 1
ATOM 1358 N N . ILE A 1 189 ? 0.985 9.734 -12.446 1.00 87.19 189 ILE A N 1
ATOM 1359 C CA . ILE A 1 189 ? 0.956 9.433 -13.888 1.00 87.19 189 ILE A CA 1
ATOM 1360 C C . ILE A 1 189 ? 1.553 8.048 -14.164 1.00 87.19 189 ILE A C 1
ATOM 1362 O O . ILE A 1 189 ? 0.965 7.267 -14.912 1.00 87.19 189 ILE A O 1
ATOM 1366 N N . LEU A 1 190 ? 2.685 7.713 -13.539 1.00 88.12 190 LEU A N 1
ATOM 1367 C CA . LEU A 1 190 ? 3.296 6.387 -13.672 1.00 88.12 190 LEU A CA 1
ATOM 1368 C C . LEU A 1 190 ? 2.397 5.278 -13.115 1.00 88.12 190 LEU A C 1
ATOM 1370 O O . LEU A 1 190 ? 2.232 4.246 -13.761 1.00 88.12 190 LEU A O 1
ATOM 1374 N N . ALA A 1 191 ? 1.791 5.484 -11.944 1.00 86.25 191 ALA A N 1
ATOM 1375 C CA . ALA A 1 191 ? 0.869 4.527 -11.338 1.00 86.25 191 ALA A CA 1
ATOM 1376 C C . ALA A 1 191 ? -0.359 4.289 -12.227 1.00 86.25 191 ALA A C 1
ATOM 1378 O O . ALA A 1 191 ? -0.824 3.153 -12.347 1.00 86.25 191 ALA A O 1
ATOM 1379 N N . LYS A 1 192 ? -0.851 5.341 -12.893 1.00 84.38 192 LYS A N 1
ATOM 1380 C CA . LYS A 1 192 ? -1.886 5.216 -13.918 1.00 84.38 192 LYS A CA 1
ATOM 1381 C C . LYS A 1 192 ? -1.398 4.414 -15.128 1.00 84.38 192 LYS A C 1
ATOM 1383 O O . LYS A 1 192 ? -2.107 3.505 -15.537 1.00 84.38 192 LYS A O 1
ATOM 1388 N N . GLY A 1 193 ? -0.205 4.697 -15.651 1.00 86.31 193 GLY A N 1
ATOM 1389 C CA . GLY A 1 193 ? 0.381 3.937 -16.763 1.00 86.31 193 GLY A CA 1
ATOM 1390 C C . GLY A 1 193 ? 0.505 2.444 -16.450 1.00 86.31 193 GLY A C 1
ATOM 1391 O O . GLY A 1 193 ? 0.020 1.619 -17.212 1.00 86.31 193 GLY A O 1
ATOM 1392 N N . ILE A 1 194 ? 1.030 2.098 -15.268 1.00 87.88 194 ILE A N 1
ATOM 1393 C CA . ILE A 1 194 ? 1.117 0.705 -14.793 1.00 87.88 194 ILE A CA 1
ATOM 1394 C C . ILE A 1 194 ? -0.267 0.041 -14.768 1.00 87.88 194 ILE A C 1
ATOM 1396 O O . ILE A 1 194 ? -0.403 -1.115 -15.165 1.00 87.88 194 ILE A O 1
ATOM 1400 N N . ARG A 1 195 ? -1.295 0.751 -14.285 1.00 85.56 195 ARG A N 1
ATOM 1401 C CA . ARG A 1 195 ? -2.672 0.240 -14.248 1.00 85.56 195 ARG A CA 1
ATOM 1402 C C . ARG A 1 195 ? -3.208 -0.003 -15.659 1.00 85.56 195 ARG A C 1
ATOM 1404 O O . ARG A 1 195 ? -3.688 -1.100 -15.925 1.00 85.56 195 ARG A O 1
ATOM 1411 N N . ASP A 1 196 ? -3.094 0.994 -16.532 1.00 86.75 196 ASP A N 1
ATOM 1412 C CA . ASP A 1 196 ? -3.577 0.929 -17.912 1.00 86.75 196 ASP A CA 1
ATOM 1413 C C . ASP A 1 196 ? -2.887 -0.236 -18.668 1.00 86.75 196 ASP A C 1
ATOM 1415 O O . ASP A 1 196 ? -3.559 -1.047 -19.303 1.00 86.75 196 ASP A O 1
ATOM 1419 N N . ASP A 1 197 ? -1.572 -0.420 -18.498 1.00 87.62 197 ASP A N 1
ATOM 1420 C CA . ASP A 1 197 ? -0.819 -1.521 -19.119 1.00 87.62 197 ASP A CA 1
ATOM 1421 C C . ASP A 1 197 ? -1.196 -2.910 -18.577 1.00 87.62 197 ASP A C 1
ATOM 1423 O O . ASP A 1 197 ? -1.180 -3.894 -19.323 1.00 87.62 197 ASP A O 1
ATOM 1427 N N . LEU A 1 198 ? -1.513 -3.023 -17.281 1.00 86.44 198 LEU A N 1
ATOM 1428 C CA . LEU A 1 198 ? -2.001 -4.271 -16.681 1.00 86.44 198 LEU A CA 1
ATOM 1429 C C . LEU A 1 198 ? -3.387 -4.647 -17.223 1.00 86.44 198 LEU A C 1
ATOM 1431 O O . LEU A 1 198 ? -3.652 -5.822 -17.494 1.00 86.44 198 LEU A O 1
ATOM 1435 N N . GLU A 1 199 ? -4.260 -3.656 -17.403 1.00 83.69 199 GLU A N 1
ATOM 1436 C CA . GLU A 1 199 ? -5.588 -3.840 -17.990 1.00 83.69 199 GLU A CA 1
ATOM 1437 C C . GLU A 1 199 ? -5.492 -4.255 -19.471 1.00 83.69 199 GLU A C 1
ATOM 1439 O O . GLU A 1 199 ? -6.148 -5.219 -19.884 1.00 83.69 199 GLU A O 1
ATOM 1444 N N . ASP A 1 200 ? -4.614 -3.608 -20.245 1.00 84.19 200 ASP A N 1
ATOM 1445 C CA . ASP A 1 200 ? -4.416 -3.864 -21.679 1.00 84.19 200 ASP A CA 1
ATOM 1446 C C . ASP A 1 200 ? -3.755 -5.220 -21.975 1.00 84.19 200 ASP A C 1
ATOM 1448 O O . ASP A 1 200 ? -4.050 -5.858 -22.993 1.00 84.19 200 ASP A O 1
ATOM 1452 N N . GLN A 1 201 ? -2.911 -5.726 -21.070 1.00 78.06 201 GLN A N 1
ATOM 1453 C CA . GLN A 1 201 ? -2.308 -7.064 -21.173 1.00 78.06 201 GLN A CA 1
ATOM 1454 C C . GLN A 1 201 ? -3.287 -8.215 -20.874 1.00 78.06 201 GLN A C 1
ATOM 1456 O O . GLN A 1 201 ? -2.878 -9.377 -20.820 1.00 78.06 201 GLN A O 1
ATOM 1461 N N . ALA A 1 202 ? -4.582 -7.912 -20.738 1.00 60.88 202 ALA A N 1
ATOM 1462 C CA . ALA A 1 202 ? -5.657 -8.850 -20.433 1.00 60.88 202 ALA A CA 1
ATOM 1463 C C . ALA A 1 202 ? -5.524 -9.543 -19.064 1.00 60.88 202 ALA A C 1
ATOM 1465 O O . ALA A 1 202 ? -6.105 -10.613 -18.863 1.00 60.88 202 ALA A O 1
ATOM 1466 N N . ASP A 1 203 ? -4.862 -8.895 -18.095 1.00 75.75 203 ASP A N 1
ATOM 1467 C CA . ASP A 1 203 ? -4.911 -9.288 -16.682 1.00 75.75 203 ASP A CA 1
ATOM 1468 C C . ASP A 1 203 ? -5.480 -8.167 -15.778 1.00 75.75 203 ASP A C 1
ATOM 1470 O O . ASP A 1 203 ? -4.792 -7.666 -14.881 1.00 75.75 203 ASP A O 1
ATOM 1474 N N . PRO A 1 204 ? -6.767 -7.776 -15.956 1.00 79.44 204 PRO A N 1
ATOM 1475 C CA . PRO A 1 204 ? -7.428 -6.794 -15.089 1.00 79.44 204 PRO A CA 1
ATOM 1476 C C . PRO A 1 204 ? -7.409 -7.189 -13.611 1.00 79.44 204 PRO A C 1
ATOM 1478 O O . PRO A 1 204 ? -7.484 -6.338 -12.728 1.00 79.44 204 PRO A O 1
ATOM 1481 N N . THR A 1 205 ? -7.309 -8.490 -13.321 1.00 86.62 205 THR A N 1
ATOM 1482 C CA . THR A 1 205 ? -7.214 -8.976 -11.950 1.00 86.62 205 THR A CA 1
ATOM 1483 C C . THR A 1 205 ? -5.929 -8.491 -11.285 1.00 86.62 205 THR A C 1
ATOM 1485 O O . THR A 1 205 ? -5.996 -8.050 -10.140 1.00 86.62 205 THR A O 1
ATOM 1488 N N . LEU A 1 206 ? -4.781 -8.493 -11.971 1.00 89.50 206 LEU A N 1
ATOM 1489 C CA . LEU A 1 206 ? -3.546 -7.958 -11.390 1.00 89.50 206 LEU A CA 1
ATOM 1490 C C . LEU A 1 206 ? -3.610 -6.451 -11.141 1.00 89.50 206 LEU A C 1
ATOM 1492 O O . LEU A 1 206 ? -3.155 -6.022 -10.083 1.00 89.50 206 LEU A O 1
ATOM 1496 N N . ALA A 1 207 ? -4.210 -5.665 -12.040 1.00 90.12 207 ALA A N 1
ATOM 1497 C CA . ALA A 1 207 ? -4.411 -4.228 -11.818 1.00 90.12 207 ALA A CA 1
ATOM 1498 C C . ALA A 1 207 ? -5.180 -3.970 -10.510 1.00 90.12 207 ALA A C 1
ATOM 1500 O O . ALA A 1 207 ? -4.728 -3.212 -9.646 1.00 90.12 207 ALA A O 1
ATOM 1501 N N . THR A 1 208 ? -6.292 -4.685 -10.308 1.00 90.69 208 THR A N 1
ATOM 1502 C CA . THR A 1 208 ? -7.081 -4.594 -9.071 1.00 90.69 208 THR A CA 1
ATOM 1503 C C . THR A 1 208 ? -6.316 -5.097 -7.844 1.00 90.69 208 THR A C 1
ATOM 1505 O O . THR A 1 208 ? -6.486 -4.555 -6.755 1.00 90.69 208 THR A O 1
ATOM 1508 N N . LEU A 1 209 ? -5.456 -6.110 -7.978 1.00 92.75 209 LEU A N 1
ATOM 1509 C CA . LEU A 1 209 ? -4.632 -6.605 -6.868 1.00 92.75 209 LEU A CA 1
ATOM 1510 C C . LEU A 1 209 ? -3.524 -5.622 -6.468 1.00 92.75 209 LEU A C 1
ATOM 1512 O O . LEU A 1 209 ? -3.251 -5.479 -5.278 1.00 92.75 209 LEU A O 1
ATOM 1516 N N . VAL A 1 210 ? -2.921 -4.910 -7.424 1.00 93.19 210 VAL A N 1
ATOM 1517 C CA . VAL A 1 210 ? -1.991 -3.806 -7.130 1.00 93.19 210 VAL A CA 1
ATOM 1518 C C . VAL A 1 210 ? -2.716 -2.704 -6.355 1.00 93.19 210 VAL A C 1
ATOM 1520 O O . VAL A 1 210 ? -2.235 -2.251 -5.316 1.00 93.19 210 VAL A O 1
ATOM 1523 N N . GLU A 1 211 ? -3.912 -2.319 -6.794 1.00 92.44 211 GLU A N 1
ATOM 1524 C CA . GLU A 1 211 ? -4.739 -1.343 -6.079 1.00 92.44 211 GLU A CA 1
ATOM 1525 C C . GLU A 1 211 ? -5.122 -1.825 -4.667 1.00 92.44 211 GLU A C 1
ATOM 1527 O O . GLU A 1 211 ? -4.996 -1.070 -3.700 1.00 92.44 211 GLU A O 1
ATOM 1532 N N . ALA A 1 212 ? -5.491 -3.103 -4.520 1.00 93.50 212 ALA A N 1
ATOM 1533 C CA . ALA A 1 212 ? -5.799 -3.717 -3.229 1.00 93.50 212 ALA A CA 1
ATOM 1534 C C . ALA A 1 212 ? -4.606 -3.663 -2.265 1.00 93.50 212 ALA A C 1
ATOM 1536 O O . ALA A 1 212 ? -4.775 -3.325 -1.093 1.00 93.50 212 ALA A O 1
ATOM 1537 N N . GLY A 1 213 ? -3.397 -3.958 -2.751 1.00 94.06 213 GLY A N 1
ATOM 1538 C CA . GLY A 1 213 ? -2.172 -3.889 -1.957 1.00 94.06 213 GLY A CA 1
ATOM 1539 C C . GLY A 1 213 ? -1.892 -2.481 -1.434 1.00 94.06 213 GLY A C 1
ATOM 1540 O O . GLY A 1 213 ? -1.626 -2.295 -0.244 1.00 94.06 213 GLY A O 1
ATOM 1541 N N . GLY A 1 214 ? -2.025 -1.475 -2.303 1.00 93.88 214 GLY A N 1
ATOM 1542 C CA . GLY A 1 214 ? -1.864 -0.074 -1.915 1.00 93.88 214 GLY A CA 1
ATOM 1543 C C . GLY A 1 214 ? -2.913 0.374 -0.896 1.00 93.88 214 GLY A C 1
ATOM 1544 O O . GLY A 1 214 ? -2.575 0.978 0.123 1.00 93.88 214 GLY A O 1
ATOM 1545 N N . TRP A 1 215 ? -4.179 0.012 -1.113 1.00 94.75 215 TRP A N 1
ATOM 1546 C CA . TRP A 1 215 ? -5.262 0.336 -0.185 1.00 94.75 215 TRP A CA 1
ATOM 1547 C C . TRP A 1 215 ? -5.072 -0.323 1.188 1.00 94.75 215 TRP A C 1
ATOM 1549 O O . TRP A 1 215 ? -5.183 0.362 2.207 1.00 94.75 215 TRP A O 1
ATOM 1559 N N . VAL A 1 216 ? -4.718 -1.615 1.242 1.00 95.50 216 VAL A N 1
ATOM 1560 C CA . VAL A 1 216 ? -4.435 -2.323 2.507 1.00 95.50 216 VAL A CA 1
ATOM 1561 C C . VAL A 1 216 ? -3.325 -1.618 3.286 1.00 95.50 216 VAL A C 1
ATOM 1563 O O . VAL A 1 216 ? -3.453 -1.449 4.500 1.00 95.50 216 VAL A O 1
ATOM 1566 N N . GLN A 1 217 ? -2.272 -1.157 2.606 1.00 95.44 217 GLN A N 1
ATOM 1567 C CA . GLN A 1 217 ? -1.197 -0.401 3.247 1.00 95.44 217 GLN A CA 1
ATOM 1568 C C . GLN A 1 217 ? -1.687 0.941 3.806 1.00 95.44 217 GLN A C 1
ATOM 1570 O O . GLN A 1 217 ? -1.372 1.283 4.947 1.00 95.44 217 GLN A O 1
ATOM 1575 N N . GLY A 1 218 ? -2.491 1.691 3.049 1.00 94.75 218 GLY A N 1
ATOM 1576 C CA . GLY A 1 218 ? -3.100 2.933 3.533 1.00 94.75 218 GLY A CA 1
ATOM 1577 C C . GLY A 1 218 ? -3.969 2.714 4.777 1.00 94.75 218 GLY A C 1
ATOM 1578 O O . GLY A 1 218 ? -3.817 3.421 5.777 1.00 94.75 218 GLY A O 1
ATOM 1579 N N . VAL A 1 219 ? -4.824 1.686 4.751 1.00 96.25 219 VAL A N 1
ATOM 1580 C CA . VAL A 1 219 ? -5.695 1.307 5.876 1.00 96.25 219 VAL A CA 1
ATOM 1581 C C . VAL A 1 219 ? -4.884 0.863 7.088 1.00 96.25 219 VAL A C 1
ATOM 1583 O O . VAL A 1 219 ? -5.221 1.252 8.204 1.00 96.25 219 VAL A O 1
ATOM 1586 N N . TYR A 1 220 ? -3.804 0.102 6.894 1.00 96.38 220 TYR A N 1
ATOM 1587 C CA . TYR A 1 220 ? -2.908 -0.301 7.978 1.00 96.38 220 TYR A CA 1
ATOM 1588 C C . TYR A 1 220 ? -2.334 0.909 8.717 1.00 96.38 220 TYR A C 1
ATOM 1590 O O . TYR A 1 220 ? -2.427 0.989 9.946 1.00 96.38 220 TYR A O 1
ATOM 1598 N N . LEU A 1 221 ? -1.772 1.870 7.982 1.00 96.12 221 LEU A N 1
ATOM 1599 C CA . LEU A 1 221 ? -1.152 3.055 8.576 1.00 96.12 221 LEU A CA 1
ATOM 1600 C C . LEU A 1 221 ? -2.192 3.943 9.267 1.00 96.12 221 LEU A C 1
ATOM 1602 O O . LEU A 1 221 ? -1.962 4.404 10.386 1.00 96.12 221 LEU A O 1
ATOM 1606 N N . LEU A 1 222 ? -3.354 4.130 8.635 1.00 95.31 222 LEU A N 1
ATOM 1607 C CA . LEU A 1 222 ? -4.477 4.873 9.201 1.00 95.31 222 LEU A CA 1
ATOM 1608 C C . LEU A 1 222 ? -4.987 4.229 10.497 1.00 95.31 222 LEU A C 1
ATOM 1610 O O . LEU A 1 222 ? -5.053 4.894 11.529 1.00 95.31 222 LEU A O 1
ATOM 1614 N N . ALA A 1 223 ? -5.316 2.937 10.465 1.00 96.25 223 ALA A N 1
ATOM 1615 C CA . ALA A 1 223 ? -5.850 2.218 11.617 1.00 96.25 223 ALA A CA 1
ATOM 1616 C C . ALA A 1 223 ? -4.831 2.130 12.760 1.00 96.25 223 ALA A C 1
ATOM 1618 O O . ALA A 1 223 ? -5.204 2.298 13.921 1.00 96.25 223 ALA A O 1
ATOM 1619 N N . THR A 1 224 ? -3.546 1.937 12.444 1.00 96.12 224 THR A N 1
ATOM 1620 C CA . THR A 1 224 ? -2.463 1.969 13.439 1.00 96.12 224 THR A CA 1
ATOM 1621 C C . THR A 1 224 ? -2.434 3.320 14.145 1.00 96.12 224 THR A C 1
ATOM 1623 O O . THR A 1 224 ? -2.511 3.377 15.371 1.00 96.12 224 THR A O 1
ATOM 1626 N N . ALA A 1 225 ? -2.413 4.416 13.384 1.00 94.50 225 ALA A N 1
ATOM 1627 C CA . ALA A 1 225 ? -2.330 5.752 13.955 1.00 94.50 225 ALA A CA 1
ATOM 1628 C C . ALA A 1 225 ? -3.558 6.122 14.803 1.00 94.50 225 ALA A C 1
ATOM 1630 O O . ALA A 1 225 ? -3.422 6.661 15.903 1.00 94.50 225 ALA A O 1
ATOM 1631 N N . LEU A 1 226 ? -4.762 5.820 14.305 1.00 94.06 226 LEU A N 1
ATOM 1632 C CA . LEU A 1 226 ? -6.010 6.063 15.029 1.00 94.06 226 LEU A CA 1
ATOM 1633 C C . LEU A 1 226 ? -6.085 5.208 16.302 1.00 94.06 226 LEU A C 1
ATOM 1635 O O . LEU A 1 226 ? -6.454 5.714 17.362 1.00 94.06 226 LEU A O 1
ATOM 1639 N N . GLY A 1 227 ? -5.694 3.934 16.218 1.00 94.12 227 GLY A N 1
ATOM 1640 C CA . GLY A 1 227 ? -5.716 2.990 17.334 1.00 94.12 227 GLY A CA 1
ATOM 1641 C C . GLY A 1 227 ? -4.727 3.341 18.448 1.00 94.12 227 GLY A C 1
ATOM 1642 O O . GLY A 1 227 ? -5.077 3.222 19.626 1.00 94.12 227 GLY A O 1
ATOM 1643 N N . GLU A 1 228 ? -3.524 3.810 18.099 1.00 93.25 228 GLU A N 1
ATOM 1644 C CA . GLU A 1 228 ? -2.519 4.300 19.058 1.00 93.25 228 GLU A CA 1
ATOM 1645 C C . GLU A 1 228 ? -2.990 5.556 19.800 1.00 93.25 228 GLU A C 1
ATOM 1647 O O . GLU A 1 228 ? -2.707 5.717 20.987 1.00 93.25 228 GLU A O 1
ATOM 1652 N N . GLN A 1 229 ? -3.744 6.426 19.125 1.00 90.44 229 GLN A N 1
ATOM 1653 C CA . GLN A 1 229 ? -4.244 7.680 19.695 1.00 90.44 229 GLN A CA 1
ATOM 1654 C C . GLN A 1 229 ? -5.655 7.569 20.287 1.00 90.44 229 GLN A C 1
ATOM 1656 O O . GLN A 1 229 ? -6.173 8.546 20.825 1.00 90.44 229 GLN A O 1
ATOM 1661 N N . GLY A 1 230 ? -6.282 6.391 20.206 1.00 90.81 230 GLY A N 1
ATOM 1662 C CA . GLY A 1 230 ? -7.646 6.165 20.686 1.00 90.81 230 GLY A CA 1
ATOM 1663 C C . GLY A 1 230 ? -8.702 7.000 19.955 1.00 90.81 230 GLY A C 1
ATOM 1664 O O . GLY A 1 230 ? -9.738 7.317 20.539 1.00 90.81 230 GLY A O 1
ATOM 1665 N N . VAL A 1 231 ? -8.438 7.386 18.704 1.00 87.31 231 VAL A N 1
ATOM 1666 C CA . VAL A 1 231 ? -9.343 8.214 17.901 1.00 87.31 231 VAL A CA 1
ATOM 1667 C C . VAL A 1 231 ? -10.497 7.357 17.378 1.00 87.31 231 VAL A C 1
ATOM 1669 O O . VAL A 1 231 ? -10.287 6.308 16.773 1.00 87.31 231 VAL A O 1
ATOM 1672 N N . THR A 1 232 ? -11.722 7.830 17.603 1.00 85.38 232 THR A N 1
ATOM 1673 C CA . THR A 1 232 ? -12.990 7.208 17.180 1.00 85.38 232 THR A CA 1
ATOM 1674 C C . THR A 1 232 ? -13.903 8.259 16.527 1.00 85.38 232 THR A C 1
ATOM 1676 O O . THR A 1 232 ? -13.486 9.404 16.335 1.00 85.38 232 THR A O 1
ATOM 1679 N N . GLY A 1 233 ? -15.132 7.890 16.151 1.00 83.25 233 GLY A N 1
ATOM 1680 C CA . GLY A 1 233 ? -16.087 8.799 15.503 1.00 83.25 233 GLY A CA 1
ATOM 1681 C C . GLY A 1 233 ? -15.751 9.054 14.032 1.00 83.25 233 GLY A C 1
ATOM 1682 O O . GLY A 1 233 ? -15.276 8.151 13.345 1.00 83.25 233 GLY A O 1
ATOM 1683 N N . ASP A 1 234 ? -15.967 10.280 13.550 1.00 79.56 234 ASP A N 1
ATOM 1684 C CA . ASP A 1 234 ? -15.867 10.626 12.120 1.00 79.56 234 ASP A CA 1
ATOM 1685 C C . ASP A 1 234 ? -14.514 10.256 11.489 1.00 79.56 234 ASP A C 1
ATOM 1687 O O . ASP A 1 234 ? -14.464 9.748 10.371 1.00 79.56 234 ASP A O 1
ATOM 1691 N N . ALA A 1 235 ? -13.413 10.428 12.224 1.00 78.19 235 ALA A N 1
ATOM 1692 C CA . ALA A 1 235 ? -12.076 10.075 11.748 1.00 78.19 235 ALA A CA 1
ATOM 1693 C C . ALA A 1 235 ? -11.871 8.557 11.597 1.00 78.19 235 ALA A C 1
ATOM 1695 O O . ALA A 1 235 ? -11.248 8.111 10.635 1.00 78.19 235 ALA A O 1
ATOM 1696 N N . ALA A 1 236 ? -12.430 7.757 12.513 1.00 84.94 236 ALA A N 1
ATOM 1697 C CA . ALA A 1 236 ? -12.479 6.301 12.361 1.00 84.94 236 ALA A CA 1
ATOM 1698 C C . ALA A 1 236 ? -13.468 5.878 11.266 1.00 84.94 236 ALA A C 1
ATOM 1700 O O . ALA A 1 236 ? -13.326 4.796 10.700 1.00 84.94 236 ALA A O 1
ATOM 1701 N N . GLY A 1 237 ? -14.405 6.756 10.897 1.00 85.50 237 GLY A N 1
ATOM 1702 C CA . GLY A 1 237 ? -15.318 6.564 9.778 1.00 85.50 237 GLY A CA 1
ATOM 1703 C C . GLY A 1 237 ? -14.624 6.364 8.432 1.00 85.50 237 GLY A C 1
ATOM 1704 O O . GLY A 1 237 ? -15.171 5.691 7.564 1.00 85.50 237 GLY A O 1
ATOM 1705 N N . LEU A 1 238 ? -13.378 6.820 8.279 1.00 87.69 238 LEU A N 1
ATOM 1706 C CA . LEU A 1 238 ? -12.555 6.513 7.104 1.00 87.69 238 LEU A CA 1
ATOM 1707 C C . LEU A 1 238 ? -12.276 5.008 6.937 1.00 87.69 238 LEU A C 1
ATOM 1709 O O . LEU A 1 238 ? -11.965 4.568 5.836 1.00 87.69 238 LEU A O 1
ATOM 1713 N N . LEU A 1 239 ? -12.409 4.205 7.997 1.00 91.44 239 LEU A N 1
ATOM 1714 C CA . LEU A 1 239 ? -12.274 2.745 7.950 1.00 91.44 239 LEU A CA 1
ATOM 1715 C C . LEU A 1 239 ? -13.600 2.032 7.611 1.00 91.44 239 LEU A C 1
ATOM 1717 O O . LEU A 1 239 ? -13.593 0.827 7.352 1.00 91.44 239 LEU A O 1
ATOM 1721 N N . HIS A 1 240 ? -14.735 2.744 7.570 1.00 90.19 240 HIS A N 1
ATOM 1722 C CA . HIS A 1 240 ? -16.031 2.195 7.151 1.00 90.19 240 HIS A CA 1
ATOM 1723 C C . HIS A 1 240 ? -16.111 2.052 5.624 1.00 90.19 240 HIS A C 1
ATOM 1725 O O . HIS A 1 240 ? -16.814 2.792 4.940 1.00 90.19 240 HIS A O 1
ATOM 1731 N N . GLN A 1 241 ? -15.401 1.062 5.079 1.00 90.00 241 GLN A N 1
ATOM 1732 C CA . GLN A 1 241 ? -15.372 0.779 3.638 1.00 90.00 241 GLN A CA 1
ATOM 1733 C C . GLN A 1 241 ? -15.729 -0.686 3.313 1.00 90.00 241 GLN A C 1
ATOM 1735 O O . GLN A 1 241 ? -14.945 -1.402 2.684 1.00 90.00 241 GLN A O 1
ATOM 1740 N N . PRO A 1 242 ? -16.916 -1.179 3.721 1.00 91.31 242 PRO A N 1
ATOM 1741 C CA . PRO A 1 242 ? -17.292 -2.578 3.508 1.00 91.31 242 PRO A CA 1
ATOM 1742 C C . PRO A 1 242 ? -17.426 -2.952 2.023 1.00 91.31 242 PRO A C 1
ATOM 1744 O O . PRO A 1 242 ? -17.190 -4.102 1.659 1.00 91.31 242 PRO A O 1
ATOM 1747 N N . THR A 1 243 ? -17.774 -2.001 1.153 1.00 90.06 243 THR A N 1
ATOM 1748 C CA . THR A 1 243 ? -17.889 -2.227 -0.298 1.00 90.06 243 THR A CA 1
ATOM 1749 C C . THR A 1 243 ? -16.534 -2.393 -0.976 1.00 90.06 243 THR A C 1
ATOM 1751 O O . THR A 1 243 ? -16.404 -3.258 -1.839 1.00 90.06 243 THR A O 1
ATOM 1754 N N . VAL A 1 244 ? -15.520 -1.627 -0.560 1.00 90.75 244 VAL A N 1
ATOM 1755 C CA . VAL A 1 244 ? -14.139 -1.764 -1.048 1.00 90.75 244 VAL A CA 1
ATOM 1756 C C . VAL A 1 244 ? -13.570 -3.122 -0.638 1.00 90.75 244 VAL A C 1
ATOM 1758 O O . VAL A 1 244 ? -13.029 -3.845 -1.472 1.00 90.75 244 VAL A O 1
ATOM 1761 N N . LEU A 1 245 ? -13.798 -3.531 0.614 1.00 91.94 245 LEU A N 1
ATOM 1762 C CA . LEU A 1 245 ? -13.423 -4.863 1.095 1.00 91.94 245 LEU A CA 1
ATOM 1763 C C . LEU A 1 245 ? -14.104 -5.974 0.293 1.00 91.94 245 LEU A C 1
ATOM 1765 O O . LEU A 1 245 ? -13.429 -6.877 -0.194 1.00 91.94 245 LEU A O 1
ATOM 1769 N N . ALA A 1 246 ? -15.420 -5.885 0.084 1.00 91.19 246 ALA A N 1
ATOM 1770 C CA . ALA A 1 246 ? -16.148 -6.863 -0.722 1.00 91.19 246 ALA A CA 1
ATOM 1771 C C . ALA A 1 246 ? -15.626 -6.927 -2.169 1.00 91.19 246 ALA A C 1
ATOM 1773 O O . ALA A 1 246 ? -15.518 -8.014 -2.743 1.00 91.19 246 ALA A O 1
ATOM 1774 N N . HIS A 1 247 ? -15.279 -5.774 -2.750 1.00 90.19 247 HIS A N 1
ATOM 1775 C CA . HIS A 1 247 ? -14.711 -5.677 -4.088 1.00 90.19 247 HIS A CA 1
ATOM 1776 C C . HIS A 1 247 ? -13.362 -6.403 -4.181 1.00 90.19 247 HIS A C 1
ATOM 1778 O O . HIS A 1 247 ? -13.238 -7.327 -4.988 1.00 90.19 247 HIS A O 1
ATOM 1784 N N . PHE A 1 248 ? -12.387 -6.067 -3.331 1.00 92.38 248 PHE A N 1
ATOM 1785 C CA . PHE A 1 248 ? -11.071 -6.715 -3.359 1.00 92.38 248 PHE A CA 1
ATOM 1786 C C . PHE A 1 248 ? -11.138 -8.198 -3.021 1.00 92.38 248 PHE A C 1
ATOM 1788 O O . PHE A 1 248 ? -10.546 -9.010 -3.730 1.00 92.38 248 PHE A O 1
ATOM 1795 N N . THR A 1 249 ? -11.915 -8.578 -2.006 1.00 92.56 249 THR A N 1
ATOM 1796 C CA . THR A 1 249 ? -12.111 -9.986 -1.647 1.00 92.56 249 THR A CA 1
ATOM 1797 C C . THR A 1 249 ? -12.615 -10.804 -2.834 1.00 92.56 249 THR A C 1
ATOM 1799 O O . THR A 1 249 ? -12.140 -11.920 -3.055 1.00 92.56 249 THR A O 1
ATOM 1802 N N . ARG A 1 250 ? -13.554 -10.266 -3.623 1.00 91.00 250 ARG A N 1
ATOM 1803 C CA . ARG A 1 250 ? -14.054 -10.932 -4.831 1.00 91.00 250 ARG A CA 1
ATOM 1804 C C . ARG A 1 250 ? -12.952 -11.114 -5.876 1.00 91.00 250 ARG A C 1
ATOM 1806 O O . ARG A 1 250 ? -12.752 -12.237 -6.322 1.00 91.00 250 ARG A O 1
ATOM 1813 N N . PHE A 1 251 ? -12.213 -10.059 -6.216 1.00 88.31 251 PHE A N 1
ATOM 1814 C CA . PHE A 1 251 ? -11.135 -10.145 -7.212 1.00 88.31 251 PHE A CA 1
ATOM 1815 C C . PHE A 1 251 ? -10.017 -11.102 -6.784 1.00 88.31 251 PHE A C 1
ATOM 1817 O O . PHE A 1 251 ? -9.511 -11.872 -7.598 1.00 88.31 251 PHE A O 1
ATOM 1824 N N . ILE A 1 252 ? -9.675 -11.130 -5.494 1.00 90.56 252 ILE A N 1
ATOM 1825 C CA . ILE A 1 252 ? -8.691 -12.076 -4.961 1.00 90.56 252 ILE A CA 1
ATOM 1826 C C . ILE A 1 252 ? -9.209 -13.518 -5.080 1.00 90.56 252 ILE A C 1
ATOM 1828 O O . ILE A 1 252 ? -8.465 -14.385 -5.544 1.00 90.56 252 ILE A O 1
ATOM 1832 N N . LYS A 1 253 ? -10.482 -13.775 -4.732 1.00 92.25 253 LYS A N 1
ATOM 1833 C CA . LYS A 1 253 ? -11.143 -15.087 -4.905 1.00 92.25 253 LYS A CA 1
ATOM 1834 C C . LYS A 1 253 ? -11.181 -15.524 -6.376 1.00 92.25 253 LYS A C 1
ATOM 1836 O O . LYS A 1 253 ? -11.031 -16.709 -6.662 1.00 92.25 253 LYS A O 1
ATOM 1841 N N . GLU A 1 254 ? -11.370 -14.580 -7.293 1.00 89.31 254 GLU A N 1
ATOM 1842 C CA . GLU A 1 254 ? -11.440 -14.823 -8.736 1.00 89.31 254 GLU A CA 1
ATOM 1843 C C . GLU A 1 254 ? -10.068 -14.919 -9.413 1.00 89.31 254 GLU A C 1
ATOM 1845 O O . GLU A 1 254 ? -9.998 -15.436 -10.523 1.00 89.31 254 GLU A O 1
ATOM 1850 N N . SER A 1 255 ? -8.981 -14.492 -8.767 1.00 89.12 255 SER A N 1
ATOM 1851 C CA . SER A 1 255 ? -7.624 -14.679 -9.295 1.00 89.12 255 SER A CA 1
ATOM 1852 C C . SER A 1 255 ? -7.267 -16.160 -9.458 1.00 89.12 255 SER A C 1
ATOM 1854 O O . SER A 1 255 ? -7.828 -17.027 -8.783 1.00 89.12 255 SER A O 1
ATOM 1856 N N . ASP A 1 256 ? -6.298 -16.473 -10.323 1.00 89.06 256 ASP A N 1
ATOM 1857 C CA . ASP A 1 256 ? -5.848 -17.857 -10.535 1.00 89.06 256 ASP A CA 1
ATOM 1858 C C . ASP A 1 256 ? -5.417 -18.535 -9.232 1.00 89.06 256 ASP A C 1
ATOM 1860 O O . ASP A 1 256 ? -5.820 -19.665 -8.957 1.00 89.06 256 ASP A O 1
ATOM 1864 N N . ALA A 1 257 ? -4.667 -17.821 -8.392 1.00 90.50 257 ALA A N 1
ATOM 1865 C CA . ALA A 1 257 ? -4.238 -18.315 -7.090 1.00 90.50 257 ALA A CA 1
ATOM 1866 C C . ALA A 1 257 ? -5.420 -18.498 -6.116 1.00 90.50 257 ALA A C 1
ATOM 1868 O O . ALA A 1 257 ? -5.465 -19.485 -5.382 1.00 90.50 257 ALA A O 1
ATOM 1869 N N . GLY A 1 258 ? -6.415 -17.605 -6.156 1.00 91.25 258 GLY A N 1
ATOM 1870 C CA . GLY A 1 258 ? -7.649 -17.739 -5.377 1.00 91.25 258 GLY A CA 1
ATOM 1871 C C . GLY A 1 258 ? -8.457 -18.975 -5.773 1.00 91.25 258 GLY A C 1
ATOM 1872 O O . GLY A 1 258 ? -8.814 -19.784 -4.915 1.00 91.25 258 GLY A O 1
ATOM 1873 N N . ARG A 1 259 ? -8.671 -19.183 -7.079 1.00 92.50 259 ARG A N 1
ATOM 1874 C CA . ARG A 1 259 ? -9.367 -20.364 -7.622 1.00 92.50 259 ARG A CA 1
ATOM 1875 C C . ARG A 1 259 ? -8.617 -21.667 -7.356 1.00 92.50 259 ARG A C 1
ATOM 1877 O O . ARG A 1 259 ? -9.250 -22.695 -7.129 1.00 92.50 259 ARG A O 1
ATOM 1884 N N . ALA A 1 260 ? -7.287 -21.624 -7.375 1.00 93.50 260 ALA A N 1
ATOM 1885 C CA . ALA A 1 260 ? -6.433 -22.767 -7.065 1.00 93.50 260 ALA A CA 1
ATOM 1886 C C . ALA A 1 260 ? -6.367 -23.092 -5.561 1.00 93.50 260 ALA A C 1
ATOM 1888 O O . ALA A 1 260 ? -5.842 -24.143 -5.196 1.00 93.50 260 ALA A O 1
ATOM 1889 N N . GLY A 1 261 ? -6.892 -22.221 -4.690 1.00 93.56 261 GLY A N 1
ATOM 1890 C CA . GLY A 1 261 ? -6.814 -22.397 -3.242 1.00 93.56 261 GLY A CA 1
ATOM 1891 C C . GLY A 1 261 ? -5.392 -22.247 -2.701 1.00 93.56 261 GLY A C 1
ATOM 1892 O O . GLY A 1 261 ? -5.019 -22.954 -1.764 1.00 93.56 261 GLY A O 1
ATOM 1893 N N . ASP A 1 262 ? -4.590 -21.359 -3.297 1.00 92.56 262 ASP A N 1
ATOM 1894 C CA . ASP A 1 262 ? -3.259 -21.024 -2.793 1.00 92.56 262 ASP A CA 1
ATOM 1895 C C . ASP A 1 262 ? -3.354 -20.580 -1.324 1.00 92.56 262 ASP A C 1
ATOM 1897 O O . ASP A 1 262 ? -4.155 -19.712 -0.969 1.00 92.56 262 ASP A O 1
ATOM 1901 N N . LYS A 1 263 ? -2.551 -21.206 -0.456 1.00 90.94 263 LYS A N 1
ATOM 1902 C CA . LYS A 1 263 ? -2.629 -21.010 0.999 1.00 90.94 263 LYS A CA 1
ATOM 1903 C C . LYS A 1 263 ? -2.423 -19.554 1.420 1.00 90.94 263 LYS A C 1
ATOM 1905 O O . LYS A 1 263 ? -3.075 -19.112 2.364 1.00 90.94 263 LYS A O 1
ATOM 1910 N N . ASP A 1 264 ? -1.553 -18.825 0.727 1.00 88.81 264 ASP A N 1
ATOM 1911 C CA . ASP A 1 264 ? -1.196 -17.460 1.100 1.00 88.81 264 ASP A CA 1
ATOM 1912 C C . ASP A 1 264 ? -2.334 -16.522 0.675 1.00 88.81 264 ASP A C 1
ATOM 1914 O O . ASP A 1 264 ? -2.779 -15.675 1.448 1.00 88.81 264 ASP A O 1
ATOM 1918 N N . VAL A 1 265 ? -2.924 -16.766 -0.499 1.00 90.69 265 VAL A N 1
ATOM 1919 C CA . VAL A 1 265 ? -4.104 -16.030 -0.977 1.00 90.69 265 VAL A CA 1
ATOM 1920 C C . VAL A 1 265 ? -5.350 -16.309 -0.131 1.00 90.69 265 VAL A C 1
ATOM 1922 O O . VAL A 1 265 ? -6.086 -15.382 0.212 1.00 90.69 265 VAL A O 1
ATOM 1925 N N . VAL A 1 266 ? -5.583 -17.564 0.264 1.00 92.62 266 VAL A N 1
ATOM 1926 C CA . VAL A 1 266 ? -6.694 -17.937 1.157 1.00 92.62 266 VAL A CA 1
ATOM 1927 C C . VAL A 1 266 ? -6.562 -17.256 2.521 1.00 92.62 266 VAL A C 1
ATOM 1929 O O . VAL A 1 266 ? -7.569 -16.818 3.084 1.00 92.62 266 VAL A O 1
ATOM 1932 N N . ALA A 1 267 ? -5.342 -17.122 3.046 1.00 92.12 267 ALA A N 1
ATOM 1933 C CA . ALA A 1 267 ? -5.108 -16.412 4.297 1.00 92.12 267 ALA A CA 1
ATOM 1934 C C . ALA A 1 267 ? -5.428 -14.913 4.174 1.00 92.12 267 ALA A C 1
ATOM 1936 O O . ALA A 1 267 ? -6.126 -14.372 5.032 1.00 92.12 267 ALA A O 1
ATOM 1937 N N . VAL A 1 268 ? -5.009 -14.263 3.081 1.00 93.19 268 VAL A N 1
ATOM 1938 C CA . VAL A 1 268 ? -5.361 -12.859 2.794 1.00 93.19 268 VAL A CA 1
ATOM 1939 C C . VAL A 1 268 ? -6.880 -12.674 2.716 1.00 93.19 268 VAL A C 1
ATOM 1941 O O . VAL A 1 268 ? -7.424 -11.782 3.366 1.00 93.19 268 VAL A O 1
ATOM 1944 N N . ILE A 1 269 ? -7.581 -13.549 1.985 1.00 94.19 269 ILE A N 1
ATOM 1945 C CA . ILE A 1 269 ? -9.050 -13.534 1.885 1.00 94.19 269 ILE A CA 1
ATOM 1946 C C . ILE A 1 269 ? -9.702 -13.603 3.272 1.00 94.19 269 ILE A C 1
ATOM 1948 O O . ILE A 1 269 ? -10.627 -12.843 3.558 1.00 94.19 269 ILE A O 1
ATOM 1952 N N . ALA A 1 270 ? -9.227 -14.503 4.136 1.00 95.50 270 ALA A N 1
ATOM 1953 C CA . ALA A 1 270 ? -9.805 -14.694 5.461 1.00 95.50 270 ALA A CA 1
ATOM 1954 C C . ALA A 1 270 ? -9.663 -13.448 6.351 1.00 95.50 270 ALA A C 1
ATOM 1956 O O . ALA A 1 270 ? -10.569 -13.145 7.127 1.00 95.50 270 ALA A O 1
ATOM 1957 N N . GLU A 1 271 ? -8.550 -12.721 6.252 1.00 97.00 271 GLU A N 1
ATOM 1958 C CA . GLU A 1 271 ? -8.359 -11.466 6.986 1.00 97.00 271 GLU A CA 1
ATOM 1959 C C . GLU A 1 271 ? -9.241 -10.335 6.434 1.00 97.00 271 GLU A C 1
ATOM 1961 O O . GLU A 1 271 ? -9.847 -9.598 7.216 1.00 97.00 271 GLU A O 1
ATOM 1966 N N . LEU A 1 272 ? -9.406 -10.240 5.109 1.00 95.06 272 LEU A N 1
ATOM 1967 C CA . LEU A 1 272 ? -10.317 -9.267 4.495 1.00 95.06 272 LEU A CA 1
ATOM 1968 C C . LEU A 1 272 ? -11.784 -9.521 4.878 1.00 95.06 272 LEU A C 1
ATOM 1970 O O . LEU A 1 272 ? -12.505 -8.571 5.189 1.00 95.06 272 LEU A O 1
ATOM 1974 N N . ASP A 1 273 ? -12.220 -10.784 4.933 1.00 95.31 273 ASP A N 1
ATOM 1975 C CA . ASP A 1 273 ? -13.574 -11.153 5.375 1.00 95.31 273 ASP A CA 1
ATOM 1976 C C . ASP A 1 273 ? -13.816 -10.731 6.849 1.00 95.31 273 ASP A C 1
ATOM 1978 O O . ASP A 1 273 ? -14.889 -10.221 7.191 1.00 95.31 273 ASP A O 1
ATOM 1982 N N . 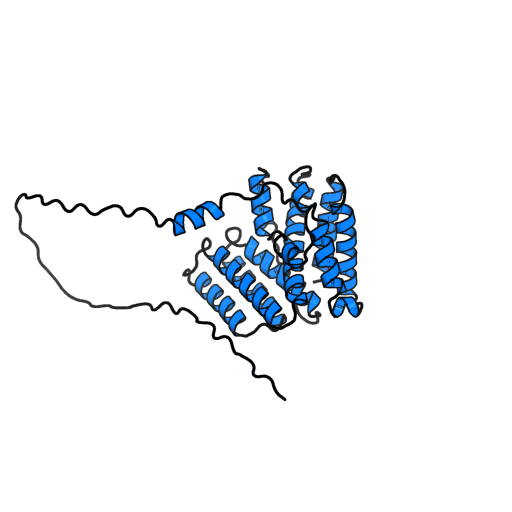LYS A 1 274 ? -12.807 -10.853 7.731 1.00 96.25 274 LYS A N 1
ATOM 1983 C CA . LYS A 1 274 ? -12.885 -10.356 9.124 1.00 96.25 274 LYS A CA 1
ATOM 1984 C C . LYS A 1 274 ? -12.963 -8.831 9.182 1.00 96.25 274 LYS A C 1
ATOM 1986 O O . LYS A 1 274 ? -13.788 -8.289 9.920 1.00 96.25 274 LYS A O 1
ATOM 1991 N N . MET A 1 275 ? -12.148 -8.134 8.388 1.00 96.25 275 MET A N 1
ATOM 1992 C CA . MET A 1 275 ? -12.210 -6.673 8.284 1.00 96.25 275 MET A CA 1
ATOM 1993 C C . MET A 1 275 ? -13.576 -6.203 7.787 1.00 96.25 275 MET A C 1
ATOM 1995 O O . MET A 1 275 ? -14.099 -5.220 8.307 1.00 96.25 275 MET A O 1
ATOM 1999 N N . GLN A 1 276 ? -14.186 -6.907 6.830 1.00 94.38 276 GLN A N 1
ATOM 2000 C CA . GLN A 1 276 ? -15.500 -6.545 6.298 1.00 94.38 276 GLN A CA 1
ATOM 2001 C C . GLN A 1 276 ? -16.575 -6.597 7.388 1.00 94.38 276 GLN A C 1
ATOM 2003 O O . GLN A 1 276 ? -17.427 -5.707 7.453 1.00 94.38 276 GLN A O 1
ATOM 2008 N N . ALA A 1 277 ? -16.514 -7.591 8.279 1.00 94.81 277 ALA A N 1
ATOM 2009 C CA . ALA A 1 277 ? -17.419 -7.680 9.422 1.00 94.81 277 ALA A CA 1
ATOM 2010 C C . ALA A 1 277 ? -17.265 -6.489 10.385 1.00 94.81 277 ALA A C 1
ATOM 2012 O O . ALA A 1 277 ? -18.262 -5.999 10.914 1.00 94.81 277 ALA A O 1
ATOM 2013 N N . ILE A 1 278 ? -16.038 -5.997 10.585 1.00 95.75 278 ILE A N 1
ATOM 2014 C CA . ILE A 1 278 ? -15.771 -4.809 11.408 1.00 95.75 278 ILE A CA 1
ATOM 2015 C C . ILE A 1 278 ? -16.265 -3.542 10.702 1.00 95.75 278 ILE A C 1
ATOM 2017 O O . ILE A 1 278 ? -17.042 -2.786 11.277 1.00 95.75 278 ILE A O 1
ATOM 2021 N N . ALA A 1 279 ? -15.879 -3.339 9.441 1.00 92.56 279 ALA A N 1
ATOM 2022 C CA . ALA A 1 279 ? -16.227 -2.158 8.652 1.00 92.56 279 ALA A CA 1
ATOM 2023 C C . ALA A 1 279 ? -17.742 -1.996 8.428 1.00 92.56 279 ALA A C 1
ATOM 2025 O O . ALA A 1 279 ? -18.201 -0.887 8.163 1.00 92.56 279 ALA A O 1
ATOM 2026 N N . SER A 1 280 ? -18.513 -3.082 8.548 1.00 92.81 280 SER A N 1
ATOM 2027 C CA . SER A 1 280 ? -19.978 -3.080 8.421 1.00 92.81 280 SER A CA 1
ATOM 2028 C C . SER A 1 280 ? -20.720 -2.723 9.714 1.00 92.81 280 SER A C 1
ATOM 2030 O O . SER A 1 280 ? -21.951 -2.654 9.709 1.00 92.81 280 SER A O 1
ATOM 2032 N N . LYS A 1 281 ? -20.017 -2.534 10.838 1.00 92.88 281 LYS A N 1
ATOM 2033 C CA . LYS A 1 281 ? -20.650 -2.081 12.083 1.00 92.88 281 LYS A CA 1
ATOM 2034 C C . LYS A 1 281 ? -21.207 -0.661 11.904 1.00 92.88 281 LYS A C 1
ATOM 2036 O O . LYS A 1 281 ? -20.649 0.099 11.122 1.00 92.88 281 LYS A O 1
ATOM 2041 N N . PRO A 1 282 ? -22.270 -0.274 12.630 1.00 89.25 282 PRO A N 1
ATOM 2042 C CA . PRO A 1 282 ? -22.775 1.101 12.586 1.00 89.25 282 PRO A CA 1
ATOM 2043 C C . PRO A 1 282 ? -21.763 2.138 13.089 1.00 89.25 282 PRO A C 1
ATOM 2045 O O . PRO A 1 282 ? -21.749 3.261 12.603 1.00 89.25 282 PRO A O 1
ATOM 2048 N N . GLU A 1 283 ? -20.934 1.751 14.061 1.00 89.12 283 GLU A N 1
ATOM 2049 C CA . GLU A 1 283 ? -19.885 2.578 14.657 1.00 89.12 283 GLU A CA 1
ATOM 2050 C C . GLU A 1 283 ? -18.663 1.704 14.969 1.00 89.12 283 GLU A C 1
ATOM 2052 O O . GLU A 1 283 ? -18.815 0.527 15.320 1.00 89.12 283 GLU A O 1
ATOM 2057 N N . LEU A 1 284 ? -17.457 2.274 14.863 1.00 91.81 284 LEU A N 1
ATOM 2058 C CA . LEU A 1 284 ? -16.210 1.609 15.254 1.00 91.81 284 LEU A CA 1
ATOM 2059 C C . LEU A 1 284 ? -15.750 2.070 16.633 1.00 91.81 284 LEU A C 1
ATOM 2061 O O . LEU A 1 284 ? -15.534 3.259 16.880 1.00 91.81 284 LEU A O 1
ATOM 2065 N N . THR A 1 285 ? -15.529 1.101 17.516 1.00 94.62 285 THR A N 1
ATOM 2066 C CA . THR A 1 285 ? -14.851 1.323 18.795 1.00 94.62 285 THR A CA 1
ATOM 2067 C C . THR A 1 285 ? -13.332 1.390 18.613 1.00 94.62 285 THR A C 1
ATOM 2069 O O . THR A 1 285 ? -12.788 0.990 17.584 1.00 94.62 285 THR A O 1
ATOM 2072 N N . THR A 1 286 ? -12.605 1.829 19.641 1.00 94.69 286 THR A N 1
ATOM 2073 C CA . THR A 1 286 ? -11.133 1.776 19.636 1.00 94.69 286 THR A CA 1
ATOM 2074 C C . THR A 1 286 ? -10.601 0.354 19.438 1.00 94.69 286 THR A C 1
ATOM 2076 O O . THR A 1 286 ? -9.589 0.164 18.763 1.00 94.69 286 THR A O 1
ATOM 2079 N N . ASP A 1 287 ? -11.276 -0.650 20.001 1.00 96.25 287 ASP A N 1
ATOM 2080 C CA . ASP A 1 287 ? -10.880 -2.051 19.841 1.00 96.25 287 ASP A CA 1
ATOM 2081 C C . ASP A 1 287 ? -11.114 -2.535 18.406 1.00 96.25 287 ASP A C 1
ATOM 2083 O O . ASP A 1 287 ? -10.294 -3.278 17.871 1.00 96.25 287 ASP A O 1
ATOM 2087 N N . ASP A 1 288 ? -12.164 -2.043 17.745 1.00 96.69 288 ASP A N 1
ATOM 2088 C CA . ASP A 1 288 ? -12.410 -2.307 16.326 1.00 96.69 288 ASP A CA 1
ATOM 2089 C C . ASP A 1 288 ? -11.320 -1.705 15.437 1.00 96.69 288 ASP A C 1
ATOM 2091 O O . ASP A 1 288 ? -10.793 -2.387 14.561 1.00 96.69 288 ASP A O 1
ATOM 2095 N N . VAL A 1 289 ? -10.928 -0.453 15.691 1.00 96.38 289 VAL A N 1
ATOM 2096 C CA . VAL A 1 289 ? -9.836 0.213 14.961 1.00 96.38 289 VAL A CA 1
ATOM 2097 C C . VAL A 1 289 ? -8.521 -0.558 15.128 1.00 96.38 289 VAL A C 1
ATOM 2099 O O . VAL A 1 289 ? -7.819 -0.822 14.151 1.00 96.38 289 VAL A O 1
ATOM 2102 N N . LYS A 1 290 ? -8.205 -0.993 16.354 1.00 97.12 290 LYS A N 1
ATOM 2103 C CA . LYS A 1 290 ? -7.022 -1.825 16.624 1.00 97.12 290 LYS A CA 1
ATOM 2104 C C . LYS A 1 290 ? -7.107 -3.192 15.947 1.00 97.12 290 LYS A C 1
ATOM 2106 O O . LYS A 1 290 ? -6.092 -3.685 15.460 1.00 97.12 290 LYS A O 1
ATOM 2111 N N . ALA A 1 291 ? -8.293 -3.792 15.884 1.00 97.38 291 ALA A N 1
ATOM 2112 C CA . ALA A 1 291 ? -8.499 -5.042 15.164 1.00 97.38 291 ALA A CA 1
ATOM 2113 C C . ALA A 1 291 ? -8.268 -4.864 13.655 1.00 97.38 291 ALA A C 1
ATOM 2115 O O . ALA A 1 291 ? -7.583 -5.686 13.053 1.00 97.38 291 ALA A O 1
ATOM 2116 N N . VAL A 1 292 ? -8.736 -3.766 13.049 1.00 97.06 292 VAL A N 1
ATOM 2117 C CA . VAL A 1 292 ? -8.435 -3.434 11.642 1.00 97.06 292 VAL A CA 1
ATOM 2118 C C . VAL A 1 292 ? -6.925 -3.308 11.412 1.00 97.06 292 VAL A C 1
ATOM 2120 O O . VAL A 1 292 ? -6.404 -3.881 10.452 1.00 97.06 292 VAL A O 1
ATOM 2123 N N . ALA A 1 293 ? -6.202 -2.627 12.307 1.00 96.56 293 ALA A N 1
ATOM 2124 C CA . ALA A 1 293 ? -4.742 -2.538 12.233 1.00 96.56 293 ALA A CA 1
ATOM 2125 C C . ALA A 1 293 ? -4.075 -3.925 12.326 1.00 96.56 293 ALA A C 1
ATOM 2127 O O . ALA A 1 293 ? -3.153 -4.222 11.572 1.00 96.56 293 ALA A O 1
ATOM 2128 N N . ALA A 1 294 ? -4.568 -4.805 13.202 1.00 97.44 294 ALA A N 1
ATOM 2129 C CA . ALA A 1 294 ? -4.047 -6.163 13.348 1.00 97.44 294 ALA A CA 1
ATOM 2130 C C . ALA A 1 294 ? -4.317 -7.044 12.115 1.00 97.44 294 ALA A C 1
ATOM 2132 O O . ALA A 1 294 ? -3.425 -7.768 11.678 1.00 97.44 294 ALA A O 1
ATOM 2133 N N . HIS A 1 295 ? -5.516 -6.970 11.530 1.00 97.50 295 HIS A N 1
ATOM 2134 C CA . HIS A 1 295 ? -5.873 -7.737 10.333 1.00 97.50 295 HIS A CA 1
ATOM 2135 C C . HIS A 1 295 ? -5.079 -7.281 9.107 1.00 97.50 295 HIS A C 1
ATOM 2137 O O . HIS A 1 295 ? -4.530 -8.108 8.384 1.00 97.50 295 HIS A O 1
ATOM 2143 N N . THR A 1 296 ? -4.943 -5.970 8.903 1.00 95.81 296 THR A N 1
ATOM 2144 C CA . THR A 1 296 ? -4.104 -5.442 7.817 1.00 95.81 296 THR A CA 1
ATOM 2145 C C . THR A 1 296 ? -2.628 -5.772 8.022 1.00 95.81 296 THR A C 1
ATOM 2147 O O . THR A 1 296 ? -1.973 -6.190 7.073 1.00 95.81 296 THR A O 1
ATOM 2150 N N . ALA A 1 297 ? -2.112 -5.708 9.253 1.00 95.00 297 ALA A N 1
ATOM 2151 C CA . ALA A 1 297 ? -0.761 -6.176 9.559 1.00 95.00 297 ALA A CA 1
ATOM 2152 C C . ALA A 1 297 ? -0.576 -7.673 9.255 1.00 95.00 297 ALA A C 1
ATOM 2154 O O . ALA A 1 297 ? 0.470 -8.065 8.743 1.00 95.00 297 ALA A O 1
ATOM 2155 N N . ALA A 1 298 ? -1.583 -8.507 9.539 1.00 94.12 298 ALA A N 1
ATOM 2156 C CA . ALA A 1 298 ? -1.557 -9.930 9.213 1.00 94.12 298 ALA A CA 1
ATOM 2157 C C . ALA A 1 298 ? -1.561 -10.173 7.696 1.00 94.12 298 ALA A C 1
ATOM 2159 O O . ALA A 1 298 ? -0.802 -11.015 7.227 1.00 94.12 298 ALA A O 1
ATOM 2160 N N . ILE A 1 299 ? -2.348 -9.412 6.924 1.00 92.81 299 ILE A N 1
ATOM 2161 C CA . ILE A 1 299 ? -2.326 -9.447 5.451 1.00 92.81 299 ILE A CA 1
ATOM 2162 C C . ILE A 1 299 ? -0.926 -9.100 4.938 1.00 92.81 299 ILE A C 1
ATOM 2164 O O . ILE A 1 299 ? -0.332 -9.879 4.199 1.00 92.81 299 ILE A O 1
ATOM 2168 N N . LEU A 1 300 ? -0.371 -7.977 5.399 1.00 91.62 300 LEU A N 1
ATOM 2169 C CA . LEU A 1 300 ? 0.965 -7.502 5.029 1.00 91.62 300 LEU A CA 1
ATOM 2170 C C . LEU A 1 300 ? 2.097 -8.426 5.505 1.00 91.62 300 LEU A C 1
ATOM 2172 O O . LEU A 1 300 ? 3.240 -8.241 5.107 1.00 91.62 300 LEU A O 1
ATOM 2176 N N . ALA A 1 301 ? 1.833 -9.389 6.389 1.00 88.88 301 ALA A N 1
ATOM 2177 C CA . ALA A 1 301 ? 2.830 -10.373 6.804 1.00 88.88 301 ALA A CA 1
ATOM 2178 C C . ALA A 1 301 ? 2.961 -11.539 5.809 1.00 88.88 301 ALA A C 1
ATOM 2180 O O . ALA A 1 301 ? 3.976 -12.237 5.835 1.00 88.88 301 ALA A O 1
ATOM 2181 N N . TRP A 1 302 ? 1.965 -11.754 4.941 1.00 79.62 302 TRP A N 1
ATOM 2182 C CA . TRP A 1 302 ? 1.986 -12.812 3.925 1.00 79.62 302 TRP A CA 1
ATOM 2183 C C . TRP A 1 302 ? 2.808 -12.457 2.693 1.00 79.62 302 TRP A C 1
ATOM 2185 O O . TRP A 1 302 ? 3.213 -13.353 1.949 1.00 79.62 302 TRP A O 1
ATOM 2195 N N . PHE A 1 303 ? 3.060 -11.170 2.473 1.00 71.19 303 PHE A N 1
ATOM 2196 C CA . PHE A 1 303 ? 3.801 -10.690 1.322 1.00 71.19 303 PHE A CA 1
ATOM 2197 C C . PHE A 1 303 ? 4.683 -9.522 1.684 1.00 71.19 303 PHE A C 1
ATOM 2199 O O . PHE A 1 303 ? 4.183 -8.538 2.255 1.00 71.19 303 PHE A O 1
#

Sequence (303 aa):
MPVPSVRGTFVFLAILSLVAGCKAADKSAPGDESAAAAEAGAEAAGAPDPADAAAEAAMAEVPTKIDISNLKTEGRMAMFVPAPTEFQAALKASNVKIDIRKLVKDSPRSLEGKNRSILALETGVRLSNLLLSVQAADKAEVIRRIGLAREGVEALGMPPEVLEGIDSTLKDYEGGTVSDTELGPVLDILAKGIRDDLEDQADPTLATLVEAGGWVQGVYLLATALGEQGVTGDAAGLLHQPTVLAHFTRFIKESDAGRAGDKDVVAVIAELDKMQAIASKPELTTDDVKAVAAHTAAILAWF

Secondary structure (DSSP, 8-state):
-PPPP----------------------------------------PPPPHHHHHHHHTTS---SS---TT---HHHHGGGS--HHHHHHHHHHTT----GGGG--------TT--HHHHHHHHHHHHHHHHHHTTTS-HHHHHHHHHHHHHHHHHTT--HHHHHHHHHHHHHHHHTSS-HHHHHHHHHHHHHHHHHHHHHTT-HHHHHHHHHHHHHHHHHHHHHHHHHHT--GGGGGGG--HHHHHHHHHHHHHSHHHHTT-HHHHHHHHHHHHHHHHHTSSS--HHHHHHHHHHHHHHTT--

pLDDT: mean 76.71, std 24.18, range [28.16, 97.56]

Radius of gyration: 25.06 Å; chains: 1; bounding box: 62×87×61 Å